Protein AF-A0A642V9T5-F1 (afdb_monomer)

Radius of gyration: 26.27 Å; Cα contacts (8 Å, |Δi|>4): 352; chains: 1; bounding box: 57×56×85 Å

Structure (mmCIF, N/CA/C/O backbone):
data_AF-A0A642V9T5-F1
#
_entry.id   AF-A0A642V9T5-F1
#
loop_
_atom_site.group_PDB
_atom_site.id
_atom_site.type_symbol
_atom_site.label_atom_id
_atom_site.label_alt_id
_atom_site.label_comp_id
_atom_site.label_asym_id
_atom_site.label_entity_id
_atom_site.label_seq_id
_atom_site.pdbx_PDB_ins_code
_atom_site.Cartn_x
_atom_site.Cartn_y
_atom_site.Cartn_z
_atom_site.occupancy
_atom_site.B_iso_or_equiv
_atom_site.auth_seq_id
_atom_site.auth_comp_id
_atom_site.auth_asym_id
_atom_site.auth_atom_id
_atom_site.pdbx_PDB_model_num
ATOM 1 N N . ALA A 1 1 ? 28.370 -4.121 -65.935 1.00 57.28 1 ALA A N 1
ATOM 2 C CA . ALA A 1 1 ? 28.072 -5.466 -65.407 1.00 57.28 1 ALA A CA 1
ATOM 3 C C . ALA A 1 1 ? 26.850 -5.352 -64.508 1.00 57.28 1 ALA A C 1
ATOM 5 O O . ALA A 1 1 ? 26.797 -4.406 -63.732 1.00 57.28 1 ALA A O 1
ATOM 6 N N . ALA A 1 2 ? 25.857 -6.226 -64.669 1.00 56.03 2 ALA A N 1
ATOM 7 C CA . ALA A 1 2 ? 24.698 -6.253 -63.778 1.00 56.03 2 ALA A CA 1
ATOM 8 C C . ALA A 1 2 ? 25.106 -6.836 -62.408 1.00 56.03 2 ALA A C 1
ATOM 10 O O . ALA A 1 2 ? 25.988 -7.701 -62.378 1.00 56.03 2 ALA A O 1
ATOM 11 N N . PRO A 1 3 ? 24.519 -6.365 -61.293 1.00 62.34 3 PRO A N 1
ATOM 12 C CA . PRO A 1 3 ? 24.792 -6.925 -59.974 1.00 62.34 3 PRO A CA 1
ATOM 13 C C . PRO A 1 3 ? 24.338 -8.393 -59.900 1.00 62.34 3 PRO A C 1
ATOM 15 O O . PRO A 1 3 ? 23.371 -8.768 -60.572 1.00 62.34 3 PRO A O 1
ATOM 18 N N . PRO A 1 4 ? 25.028 -9.234 -59.108 1.00 67.12 4 PRO A N 1
ATOM 19 C CA . PRO A 1 4 ? 24.638 -10.625 -58.939 1.00 67.12 4 PRO A CA 1
ATOM 20 C C . PRO A 1 4 ? 23.267 -10.722 -58.250 1.00 67.12 4 PRO A C 1
ATOM 22 O O . PRO A 1 4 ? 22.935 -9.874 -57.415 1.00 67.12 4 PRO A O 1
ATOM 25 N N . PRO A 1 5 ? 22.465 -11.745 -58.587 1.00 75.12 5 PRO A N 1
ATOM 26 C CA . PRO A 1 5 ? 21.186 -11.971 -57.933 1.00 75.12 5 PRO A CA 1
ATOM 27 C C . PRO A 1 5 ? 21.382 -12.298 -56.441 1.00 75.12 5 PRO A C 1
ATOM 29 O O . PRO A 1 5 ? 22.411 -12.868 -56.064 1.00 75.12 5 PRO A O 1
ATOM 32 N N . PRO A 1 6 ? 20.403 -11.953 -55.587 1.00 72.00 6 PRO A N 1
ATOM 33 C CA . PRO A 1 6 ? 20.450 -12.279 -54.169 1.00 72.00 6 PRO A CA 1
ATOM 34 C C . PRO A 1 6 ? 20.438 -13.802 -53.940 1.00 72.00 6 PRO A C 1
ATOM 36 O O . PRO A 1 6 ? 19.884 -14.545 -54.758 1.00 72.00 6 PRO A O 1
ATOM 39 N N . PRO A 1 7 ? 21.033 -14.280 -52.832 1.00 70.50 7 PRO A N 1
ATOM 40 C CA . PRO A 1 7 ? 21.015 -15.694 -52.484 1.00 70.50 7 PRO A CA 1
ATOM 41 C C . PRO A 1 7 ? 19.584 -16.178 -52.194 1.00 70.50 7 PRO A C 1
ATOM 43 O O . PRO A 1 7 ? 18.752 -15.399 -51.717 1.00 70.50 7 PRO A O 1
ATOM 46 N N . PRO A 1 8 ? 19.284 -17.461 -52.463 1.00 74.81 8 PRO A N 1
ATOM 47 C CA . PRO A 1 8 ? 17.981 -18.033 -52.157 1.00 74.81 8 PRO A CA 1
ATOM 48 C C . PRO A 1 8 ? 17.735 -18.085 -50.637 1.00 74.81 8 PRO A C 1
ATOM 50 O O . PRO A 1 8 ? 18.689 -18.199 -49.860 1.00 74.81 8 PRO A O 1
ATOM 53 N N . PRO A 1 9 ? 16.465 -18.022 -50.199 1.00 67.38 9 PRO A N 1
ATOM 54 C CA . PRO A 1 9 ? 16.111 -18.134 -48.789 1.00 67.38 9 PRO A CA 1
ATOM 55 C C . PRO A 1 9 ? 16.445 -19.529 -48.224 1.00 67.38 9 PRO A C 1
ATOM 57 O O . PRO A 1 9 ? 16.462 -20.511 -48.974 1.00 67.38 9 PRO A O 1
ATOM 60 N N . PRO A 1 10 ? 16.693 -19.639 -46.904 1.00 59.72 10 PRO A N 1
ATOM 61 C CA . PRO A 1 10 ? 16.927 -20.921 -46.250 1.00 59.72 10 PRO A CA 1
ATOM 62 C C . PRO A 1 10 ? 15.683 -21.827 -46.322 1.00 59.72 10 PRO A C 1
ATOM 64 O O . PRO A 1 10 ? 14.556 -21.324 -46.367 1.00 59.72 10 PRO A O 1
ATOM 67 N N . PRO A 1 11 ? 15.862 -23.162 -46.323 1.00 59.25 11 PRO A N 1
ATOM 68 C CA . PRO A 1 11 ? 14.743 -24.096 -46.330 1.00 59.25 11 PRO A CA 1
ATOM 69 C C . PRO A 1 11 ? 13.904 -23.970 -45.045 1.00 59.25 11 PRO A C 1
ATOM 71 O O . PRO A 1 11 ? 14.454 -23.673 -43.980 1.00 59.25 11 PRO A O 1
ATOM 74 N N . PRO A 1 12 ? 12.582 -24.211 -45.118 1.00 56.81 12 PRO A N 1
ATOM 75 C CA . PRO A 1 12 ? 11.722 -24.195 -43.943 1.00 56.81 12 PRO A CA 1
ATOM 76 C C . PRO A 1 12 ? 12.101 -25.319 -42.961 1.00 56.81 12 PRO A C 1
ATOM 78 O O . PRO A 1 12 ? 12.558 -26.384 -43.391 1.00 56.81 12 PRO A O 1
ATOM 81 N N . PRO A 1 13 ? 11.908 -25.111 -41.645 1.00 51.59 13 PRO A N 1
ATOM 82 C CA . PRO A 1 13 ? 12.163 -26.141 -40.645 1.00 51.59 13 PRO A CA 1
ATOM 83 C C . PRO A 1 13 ? 11.253 -27.371 -40.850 1.00 51.59 13 PRO A C 1
ATOM 85 O O . PRO A 1 13 ? 10.144 -27.231 -41.375 1.00 51.59 13 PRO A O 1
ATOM 88 N N . PRO A 1 14 ? 11.689 -28.580 -40.435 1.00 50.22 14 PRO A N 1
ATOM 89 C CA . PRO A 1 14 ? 10.893 -29.798 -40.567 1.00 50.22 14 PRO A CA 1
ATOM 90 C C . PRO A 1 14 ? 9.546 -29.673 -39.846 1.00 50.22 14 PRO A C 1
ATOM 92 O O . PRO A 1 14 ? 9.491 -29.236 -38.696 1.00 50.22 14 PRO A O 1
ATOM 95 N N . ALA A 1 15 ? 8.463 -30.092 -40.503 1.00 43.22 15 ALA A N 1
ATOM 96 C CA . ALA A 1 15 ? 7.139 -30.130 -39.894 1.00 43.22 15 ALA A CA 1
ATOM 97 C C . ALA A 1 15 ? 7.105 -31.175 -38.766 1.00 43.22 15 ALA A C 1
ATOM 99 O O . ALA A 1 15 ? 7.349 -32.360 -38.996 1.00 43.22 15 ALA A O 1
ATOM 100 N N . ILE A 1 16 ? 6.794 -30.736 -37.546 1.00 44.09 16 ILE A N 1
ATOM 101 C CA . ILE A 1 16 ? 6.605 -31.620 -36.395 1.00 44.09 16 ILE A CA 1
ATOM 102 C C . ILE A 1 16 ? 5.158 -32.118 -36.430 1.00 44.09 16 ILE A C 1
ATOM 104 O O . ILE A 1 16 ? 4.224 -31.322 -36.354 1.00 44.09 16 ILE A O 1
ATOM 108 N N . ALA A 1 17 ? 4.963 -33.431 -36.552 1.00 37.41 17 ALA A N 1
ATOM 109 C CA . ALA A 1 17 ? 3.645 -34.040 -36.416 1.00 37.41 17 ALA A CA 1
ATOM 110 C C . ALA A 1 17 ? 3.239 -34.044 -34.934 1.00 37.41 17 ALA A C 1
ATOM 112 O O . ALA A 1 17 ? 3.861 -34.719 -34.114 1.00 37.41 17 ALA A O 1
ATOM 113 N N . THR A 1 18 ? 2.202 -33.289 -34.581 1.00 35.44 18 THR A N 1
ATOM 114 C CA . THR A 1 18 ? 1.611 -33.287 -33.239 1.00 35.44 18 THR A CA 1
ATOM 115 C C . THR A 1 18 ? 0.418 -34.234 -33.198 1.00 35.44 18 THR A C 1
ATOM 117 O O . THR A 1 18 ? -0.516 -34.118 -33.986 1.00 35.44 18 THR A O 1
ATOM 120 N N . THR A 1 19 ? 0.444 -35.189 -32.267 1.00 34.19 19 THR A N 1
ATOM 121 C CA . THR A 1 19 ? -0.714 -36.045 -31.979 1.00 34.19 19 THR A CA 1
ATOM 122 C C . THR A 1 19 ? -1.350 -35.557 -30.683 1.00 34.19 19 THR A C 1
ATOM 124 O O . THR A 1 19 ? -0.681 -35.486 -29.653 1.00 34.19 19 THR A O 1
ATOM 127 N N . THR A 1 20 ? -2.630 -35.191 -30.724 1.00 37.62 20 THR A N 1
ATOM 128 C CA . THR A 1 20 ? -3.384 -34.741 -29.546 1.00 37.62 20 THR A CA 1
ATOM 129 C C . THR A 1 20 ? -4.092 -35.934 -28.918 1.00 37.62 20 THR A C 1
ATOM 131 O O . THR A 1 20 ? -4.922 -36.565 -29.566 1.00 37.62 20 THR A O 1
ATOM 134 N N . THR A 1 21 ? -3.785 -36.238 -27.656 1.00 38.75 21 THR A N 1
ATOM 135 C CA . THR A 1 21 ? -4.522 -37.248 -26.883 1.00 38.75 21 THR A CA 1
ATOM 136 C C . THR A 1 21 ? -5.328 -36.548 -25.797 1.00 38.75 21 THR A C 1
ATOM 138 O O . THR A 1 21 ? -4.769 -35.864 -24.942 1.00 38.75 21 THR A O 1
ATOM 141 N N . THR A 1 22 ? -6.651 -36.698 -25.839 1.00 39.22 22 THR A N 1
ATOM 142 C CA . THR A 1 22 ? -7.569 -36.144 -24.837 1.00 39.22 22 THR A CA 1
ATOM 143 C C . THR A 1 22 ? -7.848 -37.196 -23.770 1.00 39.22 22 THR A C 1
ATOM 145 O O . THR A 1 22 ? -8.494 -38.200 -24.056 1.00 39.22 22 THR A O 1
ATOM 148 N N . ASN A 1 23 ? -7.397 -36.958 -22.537 1.00 42.72 23 ASN A N 1
ATOM 149 C CA . ASN A 1 23 ? -7.757 -37.786 -21.385 1.00 42.72 23 ASN A CA 1
ATOM 150 C C . ASN A 1 23 ? -8.810 -37.053 -20.546 1.00 42.72 23 ASN A C 1
ATOM 152 O O . ASN A 1 23 ? -8.545 -35.977 -20.013 1.00 42.72 23 ASN A O 1
ATOM 156 N N . VAL A 1 24 ? -10.006 -37.633 -20.434 1.00 41.50 24 VAL A N 1
ATOM 157 C CA . VAL A 1 24 ? -11.079 -37.125 -19.567 1.00 41.50 24 VAL A CA 1
ATOM 158 C C . VAL A 1 24 ? -10.974 -37.832 -18.220 1.00 41.50 24 VAL A C 1
ATOM 160 O O . VAL A 1 24 ? -11.145 -39.047 -18.147 1.00 41.50 24 VAL A O 1
ATOM 163 N N . VAL A 1 25 ? -10.681 -37.082 -17.156 1.00 39.28 25 VAL A N 1
ATOM 164 C CA . VAL A 1 25 ? -10.644 -37.606 -15.783 1.00 39.28 25 VAL A CA 1
ATOM 165 C C . VAL A 1 25 ? -11.918 -37.178 -15.063 1.00 39.28 25 VAL A C 1
ATOM 167 O O . VAL A 1 25 ? -12.148 -35.992 -14.842 1.00 39.28 25 VAL A O 1
ATOM 170 N N . THR A 1 26 ? -12.753 -38.149 -14.698 1.00 41.12 26 THR A N 1
ATOM 171 C CA . THR A 1 26 ? -13.953 -37.924 -13.885 1.00 41.12 26 THR A CA 1
ATOM 172 C C . THR A 1 26 ? -13.605 -38.142 -12.418 1.00 41.12 26 THR A C 1
ATOM 174 O O . THR A 1 26 ? -13.253 -39.251 -12.022 1.00 41.12 26 THR A O 1
ATOM 177 N N . ILE A 1 27 ? -13.680 -37.083 -11.613 1.00 44.84 27 ILE A N 1
ATOM 178 C CA . ILE A 1 27 ? -13.438 -37.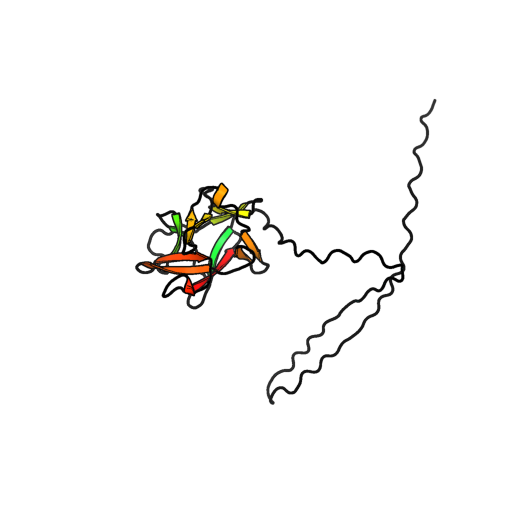150 -10.170 1.00 44.84 27 ILE A CA 1
ATOM 179 C C . ILE A 1 27 ? -14.789 -37.290 -9.470 1.00 44.84 27 ILE A C 1
ATOM 181 O O . ILE A 1 27 ? -15.624 -36.389 -9.536 1.00 44.84 27 ILE A O 1
ATOM 185 N N . THR A 1 28 ? -15.000 -38.415 -8.793 1.00 40.19 28 THR A N 1
ATOM 186 C CA . THR A 1 28 ? -16.181 -38.641 -7.953 1.00 40.19 28 THR A CA 1
ATOM 187 C C . THR A 1 28 ? -15.844 -38.256 -6.515 1.00 40.19 28 THR A C 1
ATOM 189 O O . THR A 1 28 ? -14.930 -38.821 -5.917 1.00 40.19 28 THR A O 1
ATOM 192 N N . GLN A 1 29 ? -16.557 -37.279 -5.957 1.00 41.84 29 GLN A N 1
ATOM 193 C CA . GLN A 1 29 ? -16.396 -36.842 -4.568 1.00 41.84 29 GLN A CA 1
ATOM 194 C C . GLN A 1 29 ? -17.089 -37.836 -3.610 1.00 41.84 29 GLN A C 1
ATOM 196 O O . GLN A 1 29 ? -18.194 -38.282 -3.926 1.00 41.84 29 GLN A O 1
ATOM 201 N N . PRO A 1 30 ? -16.496 -38.195 -2.452 1.00 44.03 30 PRO A N 1
ATOM 202 C CA . PRO A 1 30 ? -17.189 -38.992 -1.444 1.00 44.03 30 PRO A CA 1
ATOM 203 C C . PRO A 1 30 ? -18.301 -38.177 -0.760 1.00 44.03 30 PRO A C 1
ATOM 205 O O . PRO A 1 30 ? -18.188 -36.963 -0.601 1.00 44.03 30 PRO A O 1
ATOM 208 N N . GLU A 1 31 ? -19.377 -38.884 -0.416 1.00 47.06 31 GLU A N 1
ATOM 209 C CA . GLU A 1 31 ? -20.717 -38.424 -0.025 1.00 47.06 31 GLU A CA 1
ATOM 210 C C . GLU A 1 31 ? -20.800 -37.067 0.694 1.00 47.06 31 GLU A C 1
ATOM 212 O O . GLU A 1 31 ? -20.289 -36.871 1.796 1.00 47.06 31 GLU A O 1
ATOM 217 N N . VAL A 1 32 ? -21.552 -36.146 0.085 1.00 50.09 32 VAL A N 1
ATOM 218 C CA . VAL A 1 32 ? -22.052 -34.932 0.736 1.00 50.09 32 VAL A CA 1
ATOM 219 C C . VAL A 1 32 ? -23.397 -35.270 1.402 1.00 50.09 32 VAL A C 1
ATOM 221 O O . VAL A 1 32 ? -24.219 -35.933 0.763 1.00 50.09 32 VAL A O 1
ATOM 224 N N . PRO A 1 33 ? -23.671 -34.843 2.651 1.00 47.47 33 PRO A N 1
ATOM 225 C CA . PRO A 1 33 ? -24.965 -35.076 3.289 1.00 47.47 33 PRO A CA 1
ATOM 226 C C . PRO A 1 33 ? -26.119 -34.503 2.452 1.00 47.47 33 PRO A C 1
ATOM 228 O O . PRO A 1 33 ? -25.992 -33.457 1.808 1.00 47.47 33 PRO A O 1
ATOM 231 N N . ALA A 1 34 ? -27.242 -35.226 2.456 1.00 42.31 34 ALA A N 1
ATOM 232 C CA . ALA A 1 34 ? -28.402 -34.977 1.608 1.00 42.31 34 ALA A CA 1
ATOM 233 C C . ALA A 1 34 ? -28.864 -33.509 1.669 1.00 42.31 34 ALA A C 1
ATOM 235 O O . ALA A 1 34 ? -29.274 -33.023 2.721 1.00 42.31 34 ALA A O 1
ATOM 236 N N . GLY A 1 35 ? -28.802 -32.820 0.525 1.00 48.19 35 GLY A N 1
ATOM 237 C CA . GLY A 1 35 ? -29.283 -31.442 0.363 1.00 48.19 35 GLY A CA 1
ATOM 238 C C . GLY A 1 35 ? -28.307 -30.474 -0.314 1.00 48.19 35 GLY A C 1
ATOM 239 O O . GLY A 1 35 ? -28.694 -29.346 -0.602 1.00 48.19 35 GLY A O 1
ATOM 240 N N . SER A 1 36 ? -27.071 -30.889 -0.602 1.00 44.12 36 SER A N 1
ATOM 241 C CA . SER A 1 36 ? -26.082 -30.034 -1.274 1.00 44.12 36 SER A CA 1
ATOM 242 C C . SER A 1 36 ? -26.014 -30.299 -2.780 1.00 44.12 36 SER A C 1
ATOM 244 O O . SER A 1 36 ? -26.013 -31.446 -3.225 1.00 44.12 36 SER A O 1
ATOM 246 N N . VAL A 1 37 ? -25.949 -29.224 -3.566 1.00 40.72 37 VAL A N 1
ATOM 247 C CA . VAL A 1 37 ? -25.835 -29.263 -5.030 1.00 40.72 37 VAL A CA 1
ATOM 248 C C . VAL A 1 37 ? -24.452 -29.789 -5.424 1.00 40.72 37 VAL A C 1
ATOM 250 O O . VAL A 1 37 ? -23.436 -29.245 -4.996 1.00 40.72 37 VAL A O 1
ATOM 253 N N . LEU A 1 38 ? -24.412 -30.842 -6.247 1.00 41.91 38 LEU A N 1
ATOM 254 C CA . LEU A 1 38 ? -23.179 -31.320 -6.872 1.00 41.91 38 LEU A CA 1
ATOM 255 C C . LEU A 1 38 ? -22.727 -30.311 -7.936 1.00 41.91 38 LEU A C 1
ATOM 257 O O . LEU A 1 38 ? -23.419 -30.114 -8.935 1.00 41.91 38 LEU A O 1
ATOM 261 N N . THR A 1 39 ? -21.546 -29.724 -7.762 1.00 41.00 39 THR A N 1
ATOM 262 C CA . THR A 1 39 ? -20.891 -28.927 -8.807 1.00 41.00 39 THR A CA 1
ATOM 263 C C . THR A 1 39 ? -19.830 -29.791 -9.480 1.00 41.00 39 THR A C 1
ATOM 265 O O . THR A 1 39 ? -18.767 -30.039 -8.916 1.00 41.00 39 THR A O 1
ATOM 268 N N . THR A 1 40 ? -20.113 -30.287 -10.685 1.00 43.09 40 THR A N 1
ATOM 269 C CA . THR A 1 40 ? -19.133 -31.030 -11.491 1.00 43.09 40 THR A CA 1
ATOM 270 C C . THR A 1 40 ? -18.105 -30.059 -12.069 1.00 43.09 40 THR A C 1
ATOM 272 O O . THR A 1 40 ? -18.423 -29.265 -12.952 1.00 43.09 40 THR A O 1
ATOM 275 N N . ILE A 1 41 ? -16.859 -30.130 -11.599 1.00 43.75 41 ILE A N 1
ATOM 276 C CA . ILE A 1 41 ? -15.740 -29.382 -12.184 1.00 43.75 41 ILE A CA 1
ATOM 277 C C . ILE A 1 41 ? -15.118 -30.264 -13.271 1.00 43.75 41 ILE A C 1
ATOM 279 O O . ILE A 1 41 ? -14.523 -31.297 -12.974 1.00 43.75 41 ILE A O 1
ATOM 283 N N . THR A 1 42 ? -15.285 -29.885 -14.540 1.00 40.38 42 THR A N 1
ATOM 284 C CA . THR A 1 42 ? -14.618 -30.564 -15.663 1.00 40.38 42 THR A CA 1
ATOM 285 C C . THR A 1 42 ? -13.283 -29.877 -15.924 1.00 40.38 42 THR A C 1
ATOM 287 O O . THR A 1 42 ? -13.256 -28.735 -16.377 1.00 40.38 42 THR A O 1
ATOM 290 N N . THR A 1 43 ? -12.173 -30.560 -15.643 1.00 39.94 43 THR A N 1
ATOM 291 C CA . THR A 1 43 ? -10.823 -30.077 -15.963 1.00 39.94 43 THR A CA 1
ATOM 292 C C . THR A 1 43 ? -10.303 -30.812 -17.194 1.00 39.94 43 THR A C 1
ATOM 294 O O . THR A 1 43 ? -10.048 -32.013 -17.149 1.00 39.94 43 THR A O 1
ATOM 297 N N . THR A 1 44 ? -10.131 -30.092 -18.302 1.00 37.94 44 THR A N 1
ATOM 298 C CA . THR A 1 44 ? -9.543 -30.636 -19.533 1.00 37.94 44 THR A CA 1
ATOM 299 C C . THR A 1 44 ? -8.031 -30.442 -19.494 1.00 37.94 44 THR A C 1
ATOM 301 O O . THR A 1 44 ? -7.554 -29.315 -19.591 1.00 37.94 44 THR A O 1
ATOM 304 N N . MET A 1 45 ? -7.266 -31.527 -19.365 1.00 39.47 45 MET A N 1
ATOM 305 C CA . MET A 1 45 ? -5.804 -31.489 -19.477 1.00 39.47 45 MET A CA 1
ATOM 306 C C . MET A 1 45 ? -5.387 -31.978 -20.866 1.00 39.47 45 MET A C 1
ATOM 308 O O . MET A 1 45 ? -5.642 -33.125 -21.234 1.00 39.47 45 MET A O 1
ATOM 312 N N . VAL A 1 46 ? -4.756 -31.103 -21.649 1.00 36.69 46 VAL A N 1
ATOM 313 C CA . VAL A 1 46 ? -4.200 -31.450 -22.963 1.00 36.69 46 VAL A CA 1
ATOM 314 C C . VAL A 1 46 ? -2.740 -31.845 -22.770 1.00 36.69 46 VAL A C 1
ATOM 316 O O . VAL A 1 46 ? -1.910 -31.004 -22.437 1.00 36.69 46 VAL A O 1
ATOM 319 N N . ALA A 1 47 ? -2.422 -33.123 -22.976 1.00 36.97 47 ALA A N 1
ATOM 320 C CA . ALA A 1 47 ? -1.046 -33.609 -22.976 1.00 36.97 47 ALA A CA 1
ATOM 321 C C . ALA A 1 47 ? -0.569 -33.801 -24.422 1.00 36.97 47 ALA A C 1
ATOM 323 O O . ALA A 1 47 ? -1.187 -34.529 -25.201 1.00 36.97 47 ALA A O 1
ATOM 324 N N . VAL A 1 48 ? 0.538 -33.146 -24.776 1.00 34.75 48 VAL A N 1
ATOM 325 C CA . VAL A 1 48 ? 1.220 -33.307 -26.067 1.00 34.75 48 VAL A CA 1
ATOM 326 C C . VAL A 1 48 ? 2.519 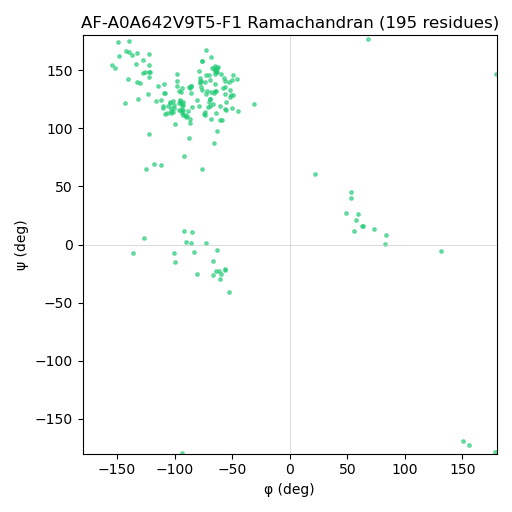-34.060 -25.807 1.00 34.75 48 VAL A C 1
ATOM 328 O O . VAL A 1 48 ? 3.416 -33.538 -25.149 1.00 34.75 48 VAL A O 1
ATOM 331 N N . THR A 1 49 ? 2.626 -35.295 -26.292 1.00 35.69 49 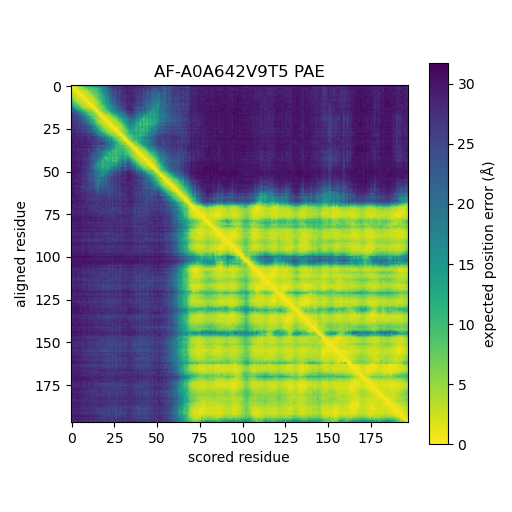THR A N 1
ATOM 332 C CA . THR A 1 49 ? 3.851 -36.098 -26.189 1.00 35.69 49 THR A CA 1
ATOM 333 C C . THR A 1 49 ? 4.621 -36.055 -27.507 1.00 35.69 49 THR A C 1
ATOM 335 O O . THR A 1 49 ? 4.120 -36.464 -28.551 1.00 35.69 49 THR A O 1
ATOM 338 N N . ALA A 1 50 ? 5.859 -35.558 -27.460 1.00 35.59 50 ALA A N 1
ATOM 339 C CA . ALA A 1 50 ? 6.800 -35.613 -28.575 1.00 35.59 50 ALA A CA 1
ATOM 340 C C . ALA A 1 50 ? 7.723 -36.833 -28.411 1.00 35.59 50 ALA A C 1
ATOM 342 O O . ALA A 1 50 ? 8.399 -36.973 -27.394 1.00 35.59 50 ALA A O 1
ATOM 343 N N . THR A 1 51 ? 7.770 -37.721 -29.406 1.00 41.25 51 THR A N 1
ATOM 344 C CA . THR A 1 51 ? 8.725 -38.839 -29.459 1.00 41.25 51 THR A CA 1
ATOM 345 C C . THR A 1 51 ? 10.024 -38.383 -30.122 1.00 41.25 51 THR A C 1
ATOM 347 O O . THR A 1 51 ? 10.163 -38.432 -31.343 1.00 41.25 51 THR A O 1
ATOM 350 N N . GLY A 1 52 ? 10.973 -37.928 -29.309 1.00 41.34 52 GLY A N 1
ATOM 351 C CA . GLY A 1 52 ? 12.346 -37.604 -29.698 1.00 41.34 52 GLY A CA 1
ATOM 352 C C . GLY A 1 52 ? 13.268 -37.734 -28.485 1.00 41.34 52 GLY A C 1
ATOM 353 O O . GLY A 1 52 ? 12.792 -37.662 -27.354 1.00 41.34 52 GLY A O 1
ATOM 354 N N . ALA A 1 53 ? 14.560 -37.995 -28.715 1.00 44.28 53 ALA A N 1
ATOM 355 C CA . ALA A 1 53 ? 15.572 -38.193 -27.670 1.00 44.28 53 ALA A CA 1
ATOM 356 C C . ALA A 1 53 ? 15.475 -37.124 -26.560 1.00 44.28 53 ALA A C 1
ATOM 358 O O . ALA A 1 53 ? 15.181 -35.971 -26.884 1.00 44.28 53 ALA A O 1
ATOM 359 N N . PRO A 1 54 ? 15.702 -37.479 -25.276 1.00 40.47 54 PRO A N 1
ATOM 360 C CA . PRO A 1 54 ? 15.414 -36.589 -24.159 1.00 40.47 54 PRO A CA 1
ATOM 361 C C . PRO A 1 54 ? 16.243 -35.312 -24.282 1.00 40.47 54 PRO A C 1
ATOM 363 O O . PRO A 1 54 ? 17.457 -35.312 -24.075 1.00 40.47 54 PRO A O 1
ATOM 366 N N . ALA A 1 55 ? 15.567 -34.220 -24.640 1.00 45.53 55 ALA A N 1
ATOM 367 C CA . ALA A 1 55 ? 16.098 -32.887 -24.452 1.00 45.53 55 ALA A CA 1
ATOM 368 C C . ALA A 1 55 ? 16.357 -32.689 -22.948 1.00 45.53 55 ALA A C 1
ATOM 370 O O . ALA A 1 55 ? 15.618 -33.252 -22.129 1.00 45.53 55 ALA A O 1
ATOM 371 N N . PRO A 1 56 ? 17.395 -31.923 -22.564 1.00 44.38 56 PRO A N 1
ATOM 372 C CA . PRO A 1 56 ? 17.578 -31.542 -21.169 1.00 44.38 56 PRO A CA 1
ATOM 373 C C . PRO A 1 56 ? 16.257 -30.974 -20.629 1.00 44.38 56 PRO A C 1
ATOM 375 O O . PRO A 1 56 ? 15.537 -30.315 -21.388 1.00 44.38 56 PRO A O 1
ATOM 378 N N . PRO A 1 57 ? 15.901 -31.272 -19.366 1.00 44.00 57 PRO A N 1
ATOM 379 C CA . PRO A 1 57 ? 14.619 -30.862 -18.815 1.00 44.00 57 PRO A CA 1
ATOM 380 C C . PRO A 1 57 ? 14.438 -29.355 -19.034 1.00 44.00 57 PRO A C 1
ATOM 382 O O . PRO A 1 57 ? 15.385 -28.598 -18.789 1.00 44.00 57 PRO A O 1
ATOM 385 N N . PRO A 1 58 ? 13.266 -28.911 -19.526 1.00 49.44 58 PRO A N 1
ATOM 386 C CA . PRO A 1 58 ? 13.000 -27.491 -19.641 1.00 49.44 58 PRO A CA 1
ATOM 387 C C . PRO A 1 58 ? 13.174 -26.858 -18.255 1.00 49.44 58 PRO A C 1
ATOM 389 O O . PRO A 1 58 ? 12.814 -27.486 -17.251 1.00 49.44 58 PRO A O 1
ATOM 392 N N . PRO A 1 59 ? 13.753 -25.649 -18.170 1.00 42.34 59 PRO A N 1
ATOM 393 C CA . PRO A 1 59 ? 13.794 -24.926 -16.910 1.00 42.34 59 PRO A CA 1
ATOM 3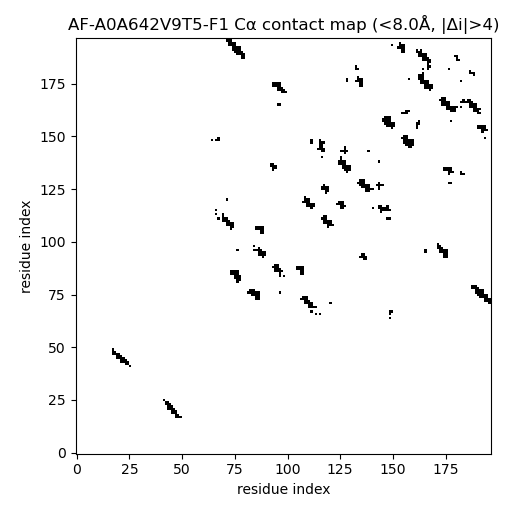94 C C . PRO A 1 59 ? 12.369 -24.838 -16.352 1.00 42.34 59 PRO A C 1
ATOM 396 O O . PRO A 1 59 ? 11.408 -24.680 -17.109 1.00 42.34 59 PRO A O 1
ATOM 399 N N . ALA A 1 60 ? 12.234 -25.010 -15.034 1.00 40.16 60 ALA A N 1
ATOM 400 C CA . ALA A 1 60 ? 10.953 -24.879 -14.350 1.00 40.16 60 ALA A CA 1
ATOM 401 C C . ALA A 1 60 ? 10.271 -23.561 -14.764 1.00 40.16 60 ALA A C 1
ATOM 403 O O . ALA A 1 60 ? 10.986 -22.584 -15.002 1.00 40.16 60 ALA A O 1
ATOM 404 N N . PRO A 1 61 ? 8.929 -23.507 -14.860 1.00 36.91 61 PRO A N 1
ATOM 405 C CA . PRO A 1 61 ? 8.241 -22.261 -15.156 1.00 36.91 61 PRO A CA 1
ATOM 406 C C . PRO A 1 61 ? 8.596 -21.246 -14.070 1.00 36.91 61 PRO A C 1
ATOM 408 O O . PRO A 1 61 ? 8.172 -21.360 -12.919 1.00 36.91 61 PRO A O 1
ATOM 411 N N . THR A 1 62 ? 9.423 -20.275 -14.437 1.00 37.31 62 THR A N 1
ATOM 412 C CA . THR A 1 62 ? 9.666 -19.097 -13.624 1.00 37.31 62 THR A CA 1
ATOM 413 C C . THR A 1 62 ? 8.364 -18.309 -13.645 1.00 37.31 62 THR A C 1
ATOM 415 O O . THR A 1 62 ? 7.989 -17.764 -14.679 1.00 37.31 62 THR A O 1
ATOM 418 N N . TYR A 1 63 ? 7.637 -18.295 -12.526 1.00 42.78 63 TYR A N 1
ATOM 419 C CA . TYR A 1 63 ? 6.632 -17.266 -12.276 1.00 42.78 63 TYR A CA 1
ATOM 420 C C . TYR A 1 63 ? 7.394 -15.951 -12.135 1.00 42.78 63 TYR A C 1
ATOM 422 O O . TYR A 1 63 ? 7.851 -15.598 -11.049 1.00 42.78 63 TYR A O 1
ATOM 430 N N . GLU A 1 64 ? 7.624 -15.285 -13.259 1.00 41.09 64 GLU A N 1
ATOM 431 C CA . GLU A 1 64 ? 8.076 -13.905 -13.259 1.00 41.09 64 GLU A CA 1
ATOM 432 C C . GLU A 1 64 ? 6.889 -13.076 -12.752 1.00 41.09 64 GLU A C 1
ATOM 434 O O . GLU A 1 64 ? 5.806 -13.170 -13.336 1.00 41.09 64 GLU A O 1
ATOM 439 N N . PRO A 1 65 ? 7.017 -12.351 -11.626 1.00 44.62 65 PRO A N 1
ATOM 440 C CA . PRO A 1 65 ? 6.011 -11.369 -11.256 1.00 44.62 65 PRO A CA 1
ATOM 441 C C . PRO A 1 65 ? 5.911 -10.416 -12.443 1.00 44.62 65 PRO A C 1
ATOM 443 O O . PRO A 1 65 ? 6.912 -9.785 -12.780 1.00 44.62 65 PRO A O 1
ATOM 446 N N . GLU A 1 66 ? 4.759 -10.348 -13.115 1.00 47.94 66 GLU A N 1
ATOM 447 C CA . GLU A 1 66 ? 4.563 -9.300 -14.110 1.00 47.94 66 GLU A CA 1
ATOM 448 C C . GLU A 1 66 ? 4.809 -7.976 -13.389 1.00 47.94 66 GLU A C 1
ATOM 450 O O . GLU A 1 66 ? 4.129 -7.652 -12.409 1.00 47.94 66 GLU A O 1
ATOM 455 N N . LEU A 1 67 ? 5.849 -7.253 -13.819 1.00 47.47 67 LEU A N 1
ATOM 456 C CA . LEU A 1 67 ? 6.081 -5.898 -13.352 1.00 47.47 67 LEU A CA 1
ATOM 457 C C . LEU A 1 67 ? 4.763 -5.151 -13.569 1.00 47.47 67 LEU A C 1
ATOM 459 O O . LEU A 1 67 ? 4.236 -5.194 -14.688 1.00 47.47 67 LEU A O 1
ATOM 463 N N . PRO A 1 68 ? 4.200 -4.489 -12.546 1.00 51.97 68 PRO A N 1
ATOM 464 C CA . PRO A 1 68 ? 3.028 -3.670 -12.776 1.00 51.97 68 PRO A CA 1
ATOM 465 C C . PRO A 1 68 ? 3.398 -2.672 -13.871 1.00 51.97 68 PRO A C 1
ATOM 467 O O . PRO A 1 68 ? 4.381 -1.945 -13.739 1.00 51.97 68 PRO A O 1
ATOM 470 N N . ASN A 1 69 ? 2.641 -2.676 -14.973 1.00 52.72 69 ASN A N 1
ATOM 471 C CA . ASN A 1 69 ? 2.730 -1.633 -15.988 1.00 52.72 69 ASN A CA 1
ATOM 472 C C . ASN A 1 69 ? 2.757 -0.291 -15.250 1.00 52.72 69 ASN A C 1
ATOM 474 O O . ASN A 1 69 ? 1.798 0.030 -14.535 1.00 52.72 69 ASN A O 1
ATOM 478 N N . SER A 1 70 ? 3.876 0.428 -15.364 1.00 60.72 70 SER A N 1
ATOM 479 C CA . SER A 1 70 ? 4.094 1.704 -14.690 1.00 60.72 70 SER A CA 1
ATOM 480 C C . SER A 1 70 ? 2.885 2.607 -14.936 1.00 60.72 70 SER A C 1
ATOM 482 O O . SER A 1 70 ? 2.391 2.739 -16.059 1.00 60.72 70 SER A O 1
ATOM 484 N N . GLY A 1 71 ? 2.318 3.161 -13.867 1.00 71.44 71 GLY A N 1
ATOM 485 C CA . GLY A 1 71 ? 1.022 3.818 -13.958 1.00 71.44 71 GLY A CA 1
ATOM 486 C C . GLY A 1 71 ? 0.543 4.371 -12.628 1.00 71.44 71 GLY A C 1
ATOM 487 O O . GLY A 1 71 ? 0.793 3.801 -11.570 1.00 71.44 71 GLY A O 1
ATOM 488 N N . ILE A 1 72 ? -0.170 5.489 -12.705 1.00 83.00 72 ILE A N 1
ATOM 489 C CA . ILE A 1 72 ? -0.729 6.193 -11.551 1.00 83.00 72 ILE A CA 1
ATOM 490 C C . ILE A 1 72 ? -1.983 5.455 -11.064 1.00 83.00 72 ILE A C 1
ATOM 492 O O . ILE A 1 72 ? -2.830 5.057 -11.866 1.00 83.00 72 ILE A O 1
ATOM 496 N N . PHE A 1 73 ? -2.117 5.270 -9.754 1.00 86.50 73 PHE A N 1
ATOM 497 C CA . PHE A 1 73 ? -3.270 4.621 -9.138 1.00 86.50 73 PHE A CA 1
ATOM 498 C C . PHE A 1 73 ? -3.595 5.169 -7.752 1.00 86.50 73 PHE A C 1
ATOM 500 O O . PHE A 1 73 ? -2.746 5.747 -7.086 1.00 86.50 73 PHE A O 1
ATOM 507 N N 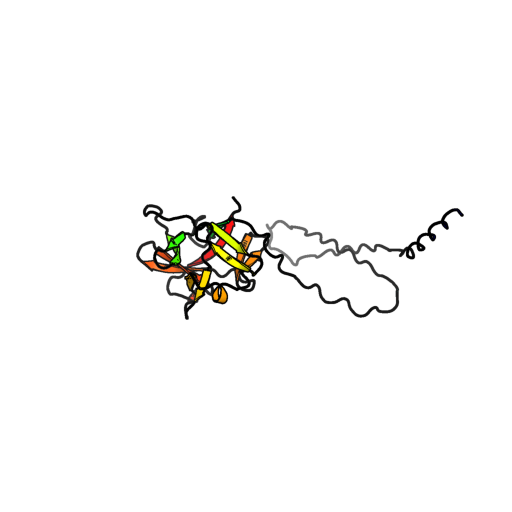. ASN A 1 74 ? -4.808 4.906 -7.272 1.00 88.94 74 ASN A N 1
ATOM 508 C CA . ASN A 1 74 ? -5.169 5.131 -5.874 1.00 88.94 74 ASN A CA 1
ATOM 509 C C . ASN A 1 74 ? -5.079 3.832 -5.079 1.00 88.94 74 ASN A C 1
ATOM 511 O O . ASN A 1 74 ? -5.406 2.762 -5.600 1.00 88.94 74 ASN A O 1
ATOM 515 N N . LEU A 1 75 ? -4.698 3.933 -3.806 1.00 89.75 75 LEU A N 1
ATOM 516 C CA . LEU A 1 75 ? -4.791 2.813 -2.871 1.00 89.75 75 LEU A CA 1
ATOM 517 C C . LEU A 1 75 ? -6.071 2.893 -2.045 1.00 89.75 75 LEU A C 1
ATOM 519 O O . LEU A 1 75 ? -6.391 3.923 -1.446 1.00 89.75 75 LEU A O 1
ATOM 523 N N . ILE A 1 76 ? -6.775 1.767 -1.977 1.00 89.75 76 ILE A N 1
ATOM 524 C CA . ILE A 1 76 ? -7.972 1.599 -1.158 1.00 89.75 76 ILE A CA 1
ATOM 525 C C . ILE A 1 76 ? -7.760 0.429 -0.206 1.00 89.75 76 ILE A C 1
ATOM 527 O O . ILE A 1 76 ? -7.383 -0.657 -0.634 1.00 89.75 76 ILE A O 1
ATOM 531 N N . ALA A 1 77 ? -8.014 0.636 1.080 1.00 90.88 77 ALA A N 1
ATOM 532 C CA . ALA A 1 77 ? -7.974 -0.409 2.084 1.00 90.88 77 ALA A CA 1
ATOM 533 C C . ALA A 1 77 ? -9.312 -1.149 2.188 1.00 90.88 77 ALA A C 1
ATOM 535 O O . ALA A 1 77 ? -10.387 -0.545 2.277 1.00 90.88 77 ALA A O 1
ATOM 536 N N . ARG A 1 78 ? -9.232 -2.478 2.250 1.00 90.38 78 ARG A N 1
ATOM 537 C CA . ARG A 1 78 ? -10.354 -3.370 2.574 1.00 90.38 78 ARG A CA 1
ATOM 538 C C . ARG A 1 78 ? -9.977 -4.310 3.702 1.00 90.38 78 ARG A C 1
ATOM 540 O O . ARG A 1 78 ? -8.829 -4.722 3.790 1.00 90.38 78 ARG A O 1
ATOM 547 N N . GLY A 1 79 ? -10.932 -4.681 4.544 1.00 85.00 79 GLY A N 1
ATOM 548 C CA . GLY A 1 79 ? -10.667 -5.588 5.658 1.00 85.00 79 GLY A CA 1
ATOM 549 C C . GLY A 1 79 ? -11.901 -5.846 6.510 1.00 85.00 79 GLY A C 1
ATOM 550 O O . GLY A 1 79 ? -12.986 -5.330 6.241 1.00 85.00 79 GLY A O 1
ATOM 551 N N . ASN A 1 80 ? -11.743 -6.645 7.562 1.00 77.69 80 ASN A N 1
ATOM 552 C CA . ASN A 1 80 ? -12.841 -6.941 8.480 1.00 77.69 80 ASN A CA 1
ATOM 553 C C . ASN A 1 80 ? -13.286 -5.660 9.200 1.00 77.69 80 ASN A C 1
ATOM 555 O O . ASN A 1 80 ? -12.534 -5.099 9.990 1.00 77.69 80 ASN A O 1
ATOM 559 N N . GLY A 1 81 ? -14.508 -5.202 8.918 1.00 76.81 81 GLY A N 1
ATOM 560 C CA . GLY A 1 81 ? -15.042 -3.944 9.457 1.00 76.81 81 GLY A CA 1
ATOM 561 C C . GLY A 1 81 ? -14.618 -2.688 8.687 1.00 76.81 81 GLY A C 1
ATOM 562 O O . GLY A 1 81 ? -15.043 -1.592 9.040 1.00 76.81 81 GLY A O 1
ATOM 563 N N . LEU A 1 82 ? -13.837 -2.841 7.615 1.00 79.62 82 LEU A N 1
ATOM 564 C CA . LEU A 1 82 ? -13.417 -1.771 6.716 1.00 79.62 82 LEU A CA 1
ATOM 565 C C . LEU A 1 82 ? -14.167 -1.880 5.388 1.00 79.62 82 LEU A C 1
ATOM 567 O O . LEU A 1 82 ? -13.966 -2.825 4.624 1.00 79.62 82 LEU A O 1
ATOM 571 N N . SER A 1 83 ? -15.019 -0.896 5.105 1.00 80.00 83 SER A N 1
ATOM 572 C CA . SER A 1 83 ? -15.682 -0.751 3.803 1.00 80.00 83 SER A CA 1
ATOM 573 C C . SER A 1 83 ? -14.866 0.198 2.929 1.00 80.00 83 SER A C 1
ATOM 575 O O . SER A 1 83 ? -14.755 1.350 3.304 1.00 80.00 83 SER A O 1
ATOM 577 N N . ASP A 1 84 ? -14.302 -0.279 1.811 1.00 85.25 84 ASP A N 1
ATOM 578 C CA . ASP A 1 84 ? -13.630 0.488 0.730 1.00 85.25 84 ASP A CA 1
ATOM 579 C C . ASP A 1 84 ? -13.101 1.892 1.132 1.00 85.25 84 ASP A C 1
ATOM 581 O O . ASP A 1 84 ? -13.541 2.904 0.588 1.00 85.25 84 ASP A O 1
ATOM 585 N N . VAL A 1 85 ? -12.172 1.960 2.099 1.00 86.69 85 VAL A N 1
ATOM 586 C CA . VAL A 1 85 ? -11.664 3.231 2.661 1.00 86.69 85 VAL A CA 1
ATOM 587 C C . VAL A 1 85 ? -10.403 3.664 1.925 1.00 86.69 85 VAL A C 1
ATOM 589 O O . VAL A 1 85 ? -9.498 2.859 1.716 1.00 86.69 85 VAL A O 1
ATOM 592 N N . GLN A 1 86 ? -10.288 4.938 1.556 1.00 88.19 86 GLN A N 1
ATOM 593 C CA . GLN A 1 86 ? -9.085 5.446 0.892 1.00 88.19 86 GLN A CA 1
ATOM 594 C C . GLN A 1 86 ? -7.907 5.592 1.865 1.00 88.19 86 GLN A C 1
ATOM 596 O O . GLN A 1 86 ? -8.063 6.042 3.001 1.00 88.19 86 GLN A O 1
ATOM 601 N N . VAL A 1 87 ? -6.711 5.238 1.394 1.00 90.19 87 VAL A N 1
ATOM 602 C CA . VAL A 1 87 ? -5.452 5.516 2.102 1.00 90.19 87 VAL A CA 1
ATOM 603 C C . VAL A 1 87 ? -5.064 6.979 1.879 1.00 90.19 87 VAL A C 1
ATOM 605 O O . VAL A 1 87 ? -5.351 7.536 0.820 1.00 90.19 87 VAL A O 1
ATOM 608 N N . PHE A 1 88 ? -4.389 7.604 2.843 1.00 88.19 88 PHE A N 1
ATOM 609 C CA . PHE A 1 88 ? -3.822 8.953 2.708 1.00 88.19 88 PHE A CA 1
ATOM 610 C C . PHE A 1 88 ? -2.411 9.048 3.294 1.00 88.19 88 PHE A C 1
ATOM 612 O O . PHE A 1 88 ? -1.989 8.209 4.089 1.00 88.19 88 PHE A O 1
ATOM 619 N N . GLU A 1 89 ? -1.696 10.106 2.910 1.00 87.25 89 GLU A N 1
ATOM 620 C CA . GLU A 1 89 ? -0.419 10.499 3.515 1.00 87.25 89 GLU A CA 1
ATOM 621 C C . GLU A 1 89 ? -0.671 11.277 4.817 1.00 87.25 89 GLU A C 1
ATOM 623 O O . GLU A 1 89 ? -1.393 12.279 4.844 1.00 87.25 89 GLU A O 1
ATOM 628 N N . LEU A 1 90 ? -0.083 10.800 5.909 1.00 85.00 90 LEU A N 1
ATOM 629 C CA . LEU A 1 90 ? -0.062 11.450 7.213 1.00 85.00 90 LEU A CA 1
ATOM 630 C C . LEU A 1 90 ? 0.947 12.608 7.219 1.00 85.00 90 LEU A C 1
ATOM 632 O O . LEU A 1 90 ? 1.907 12.642 6.455 1.00 85.00 90 LEU A O 1
ATOM 636 N N . ALA A 1 91 ? 0.762 13.558 8.137 1.00 82.50 91 ALA A N 1
ATOM 637 C CA . ALA A 1 91 ? 1.646 14.721 8.260 1.00 82.50 91 ALA A CA 1
ATOM 638 C C . ALA A 1 91 ? 3.095 14.365 8.649 1.00 82.50 91 ALA A C 1
ATOM 640 O O . ALA A 1 91 ? 4.007 15.148 8.393 1.00 82.50 91 ALA A O 1
ATOM 641 N N . ASP A 1 92 ? 3.304 13.202 9.265 1.00 81.38 92 ASP A N 1
ATOM 642 C CA . ASP A 1 92 ? 4.618 12.648 9.602 1.00 81.38 92 ASP A CA 1
ATOM 643 C C . ASP A 1 92 ? 5.249 11.844 8.448 1.00 81.38 92 ASP A C 1
ATOM 645 O O . ASP A 1 92 ? 6.350 11.317 8.599 1.00 81.38 92 ASP A O 1
ATOM 649 N N . GLY A 1 93 ? 4.579 11.763 7.292 1.00 82.81 93 GLY A N 1
ATOM 650 C CA . GLY A 1 93 ? 5.023 10.989 6.136 1.00 82.81 93 GLY A CA 1
ATOM 651 C C . GLY A 1 93 ? 4.663 9.502 6.192 1.00 82.81 93 GLY A C 1
ATOM 652 O O . GLY A 1 93 ? 5.149 8.734 5.365 1.00 82.81 93 GLY A O 1
ATOM 653 N N . GLY A 1 94 ? 3.853 9.051 7.151 1.00 87.62 94 GLY A N 1
ATOM 654 C CA . GLY A 1 94 ? 3.296 7.696 7.133 1.00 87.62 94 GLY A CA 1
ATOM 655 C C . GLY A 1 94 ? 2.148 7.540 6.131 1.00 87.62 94 GLY A C 1
ATOM 656 O O . GLY A 1 94 ? 1.474 8.512 5.799 1.00 87.62 94 GLY A O 1
ATOM 657 N N . LEU A 1 95 ? 1.861 6.313 5.691 1.00 90.88 95 LEU A N 1
ATOM 658 C CA . LEU A 1 95 ? 0.553 5.997 5.105 1.00 90.88 95 LEU A CA 1
ATOM 659 C C . LEU A 1 95 ? -0.441 5.628 6.194 1.00 90.88 95 LEU A C 1
ATOM 661 O O . LEU A 1 95 ? -0.116 4.884 7.123 1.00 90.88 95 LEU A O 1
ATOM 665 N N . GLY A 1 96 ? -1.659 6.150 6.076 1.00 90.25 96 GLY A N 1
ATOM 666 C CA . GLY A 1 96 ? -2.678 6.004 7.100 1.00 90.25 96 GLY A CA 1
ATOM 667 C C . GLY A 1 96 ? -4.083 5.752 6.577 1.00 90.25 96 GLY A C 1
ATOM 668 O O . GLY A 1 96 ? -4.387 5.928 5.396 1.00 90.25 96 GLY A O 1
ATOM 669 N N . LEU A 1 97 ? -4.930 5.332 7.516 1.00 89.75 97 LEU A N 1
ATOM 670 C CA . LEU A 1 97 ? -6.378 5.225 7.372 1.00 89.75 97 LEU A CA 1
ATOM 671 C C . LEU A 1 97 ? -7.056 6.064 8.449 1.00 89.75 97 LEU A C 1
ATOM 673 O O . LEU A 1 97 ? -6.546 6.238 9.558 1.00 89.75 97 LEU A O 1
ATOM 677 N N . ASN A 1 98 ? -8.221 6.587 8.105 1.00 81.25 98 ASN A N 1
ATOM 678 C CA . ASN A 1 98 ? -9.022 7.450 8.940 1.00 81.25 98 ASN A CA 1
ATOM 679 C C . ASN A 1 98 ? -10.456 7.057 8.662 1.00 81.25 98 ASN A C 1
ATOM 681 O O . ASN A 1 98 ? -10.898 7.075 7.516 1.00 81.25 98 ASN A O 1
ATOM 685 N N . TYR A 1 99 ? -11.139 6.656 9.721 1.00 72.06 99 TYR A N 1
ATOM 686 C CA . TYR A 1 99 ? -12.534 6.240 9.647 1.00 72.06 99 TYR A CA 1
ATOM 687 C C . TYR A 1 99 ? -13.491 7.437 9.694 1.00 72.06 99 TYR A C 1
ATOM 689 O O . TYR A 1 99 ? -14.693 7.267 9.521 1.00 72.06 99 TYR A O 1
ATOM 697 N N . ASP A 1 100 ? -12.957 8.639 9.917 1.00 68.81 100 ASP A N 1
ATOM 698 C CA . ASP A 1 100 ? -13.682 9.900 9.951 1.00 68.81 1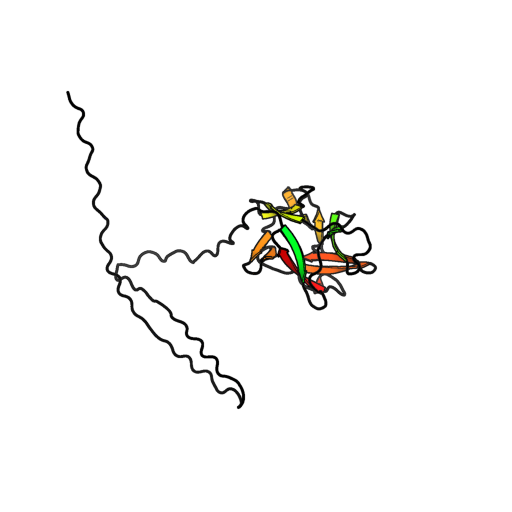00 ASP A CA 1
ATOM 699 C C . ASP A 1 100 ? -13.090 10.874 8.913 1.00 68.81 100 ASP A C 1
ATOM 701 O O . ASP A 1 100 ? -12.098 11.574 9.143 1.00 68.81 100 ASP A O 1
ATOM 705 N N . GLU A 1 101 ? -13.696 10.894 7.724 1.00 63.91 101 GLU A N 1
ATOM 706 C CA . GLU A 1 101 ? -13.257 11.650 6.539 1.00 63.91 101 GLU A CA 1
ATOM 707 C C . GLU A 1 101 ? -13.258 13.185 6.727 1.00 63.91 101 GLU A C 1
ATOM 709 O O . GLU A 1 101 ? -12.780 13.917 5.859 1.00 63.91 101 GLU A O 1
ATOM 714 N N . SER A 1 102 ? -13.732 13.692 7.871 1.00 60.47 102 SER A N 1
ATOM 715 C CA . SER A 1 102 ? -13.991 15.116 8.135 1.00 60.47 102 SER A CA 1
ATOM 716 C C . SER A 1 102 ? -12.749 16.026 8.177 1.00 60.47 102 SER A C 1
ATOM 718 O O . SER A 1 102 ? -12.886 17.247 8.125 1.00 60.47 102 SER A O 1
ATOM 720 N N . ASN A 1 103 ? -11.533 15.475 8.269 1.00 52.00 103 ASN A N 1
ATOM 721 C CA . ASN A 1 103 ? -10.312 16.245 8.545 1.00 52.00 103 ASN A CA 1
ATOM 722 C C . ASN A 1 103 ? -9.275 16.191 7.413 1.00 52.00 103 ASN A C 1
ATOM 724 O O . ASN A 1 103 ? -8.192 15.642 7.587 1.00 52.00 103 ASN A O 1
ATOM 728 N N . GLY A 1 104 ? -9.575 16.819 6.272 1.00 53.84 104 GLY A N 1
ATOM 729 C CA . GLY A 1 104 ? -8.547 17.272 5.318 1.00 53.84 104 GLY A CA 1
ATOM 730 C C . GLY A 1 104 ? -7.634 16.186 4.734 1.00 53.84 104 GLY A C 1
ATOM 731 O O . GLY A 1 104 ? -6.502 16.490 4.352 1.00 53.84 104 GLY A O 1
ATOM 732 N N . ASN A 1 105 ? -8.106 14.938 4.670 1.00 65.12 105 ASN A N 1
ATOM 733 C CA . ASN A 1 105 ? -7.332 13.819 4.141 1.00 65.12 105 ASN A CA 1
ATOM 734 C C . ASN A 1 105 ? -7.037 14.051 2.649 1.00 65.12 105 ASN A C 1
ATOM 736 O O . ASN A 1 105 ? -7.933 14.371 1.865 1.00 65.12 105 ASN A O 1
ATOM 740 N N . LYS A 1 106 ? -5.779 13.869 2.241 1.00 73.25 106 LYS A N 1
ATOM 741 C CA . LYS A 1 106 ? -5.404 13.815 0.824 1.00 73.25 106 LYS A CA 1
ATOM 742 C C . LYS A 1 106 ? -5.379 12.364 0.386 1.00 73.25 106 LYS A C 1
ATOM 744 O O . LYS A 1 106 ? -4.611 11.593 0.947 1.00 73.25 106 LYS A O 1
ATOM 749 N N . VAL A 1 107 ? -6.171 12.012 -0.621 1.00 84.19 107 VAL A N 1
ATOM 750 C CA . VAL A 1 107 ? -6.139 10.675 -1.229 1.00 84.19 107 VAL A CA 1
ATOM 751 C C . VAL A 1 107 ? -4.703 10.314 -1.595 1.00 84.19 107 VAL A C 1
ATOM 753 O O . VAL A 1 107 ? -4.010 11.107 -2.240 1.00 84.19 107 VAL A O 1
ATOM 756 N N . PHE A 1 108 ? -4.251 9.137 -1.171 1.00 89.69 108 PHE A N 1
ATOM 757 C CA . PHE A 1 108 ? -2.968 8.616 -1.599 1.00 89.69 108 PHE A CA 1
ATOM 758 C C . PHE A 1 108 ? -3.082 8.137 -3.043 1.00 89.69 108 PHE A C 1
ATOM 760 O O . PHE A 1 108 ? -3.746 7.139 -3.343 1.00 89.69 108 PHE A O 1
ATOM 767 N N . VAL A 1 109 ? -2.385 8.859 -3.911 1.00 88.75 109 VAL A N 1
ATOM 768 C CA . VAL A 1 109 ? -2.146 8.486 -5.297 1.00 88.75 109 VAL A CA 1
ATOM 769 C C . VAL A 1 109 ? -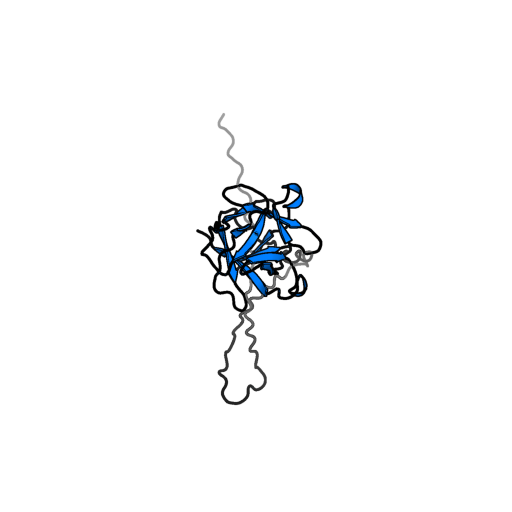0.710 7.985 -5.378 1.00 88.75 109 VAL A C 1
ATOM 771 O O . VAL A 1 109 ? 0.212 8.709 -4.997 1.00 88.75 109 VAL A O 1
ATOM 774 N N . GLY A 1 110 ? -0.519 6.752 -5.830 1.00 88.50 110 GLY A N 1
ATOM 775 C CA . GLY A 1 110 ? 0.772 6.093 -5.937 1.00 88.50 110 GLY A CA 1
ATOM 776 C C . GLY A 1 110 ? 1.096 5.640 -7.355 1.00 88.50 110 GLY A C 1
ATOM 777 O O . GLY A 1 110 ? 0.227 5.551 -8.219 1.00 88.50 110 GLY A O 1
ATOM 778 N N . ASN A 1 111 ? 2.365 5.334 -7.578 1.00 87.56 111 ASN A N 1
ATOM 779 C CA . ASN A 1 111 ? 2.887 4.696 -8.777 1.00 87.56 111 ASN A CA 1
ATOM 780 C C . ASN A 1 111 ? 3.959 3.683 -8.354 1.00 87.56 111 ASN A C 1
ATOM 782 O O . ASN A 1 111 ? 4.701 3.934 -7.402 1.00 87.56 111 ASN A O 1
ATOM 786 N N . ILE A 1 112 ? 4.024 2.537 -9.031 1.00 87.75 112 ILE A N 1
ATOM 787 C CA . ILE A 1 112 ? 5.119 1.577 -8.868 1.00 87.75 112 ILE A CA 1
ATOM 788 C C . ILE A 1 112 ? 6.051 1.790 -10.057 1.00 87.75 112 ILE A C 1
ATOM 790 O O . ILE A 1 112 ? 5.664 1.590 -11.209 1.00 87.75 112 ILE A O 1
ATOM 794 N N . LYS A 1 113 ? 7.262 2.265 -9.767 1.00 83.94 113 LYS A N 1
ATOM 795 C CA . LYS A 1 113 ? 8.307 2.510 -10.766 1.00 83.94 113 LYS A CA 1
ATOM 796 C C . LYS A 1 113 ? 8.893 1.188 -11.288 1.00 83.94 113 LYS A C 1
ATOM 798 O O . LYS A 1 113 ? 8.693 0.130 -10.701 1.00 83.94 113 LYS A O 1
ATOM 803 N N . GLU A 1 114 ? 9.666 1.260 -12.374 1.00 80.38 114 GLU A N 1
ATOM 804 C CA . GLU A 1 114 ? 10.350 0.103 -12.986 1.00 80.38 114 GLU A CA 1
ATOM 805 C C . GLU A 1 114 ? 11.332 -0.604 -12.034 1.00 80.38 114 GLU A C 1
ATOM 807 O O . GLU A 1 114 ? 11.600 -1.793 -12.173 1.00 80.38 114 GLU A O 1
ATOM 812 N N . ASP A 1 115 ? 11.851 0.109 -11.035 1.00 79.81 115 ASP A N 1
ATOM 813 C CA . ASP A 1 115 ? 12.699 -0.432 -9.968 1.00 79.81 115 ASP A CA 1
ATOM 814 C C . ASP A 1 115 ? 11.892 -1.023 -8.794 1.00 79.81 115 ASP A C 1
ATOM 816 O O . ASP A 1 115 ? 12.455 -1.345 -7.746 1.00 79.81 115 ASP A O 1
ATOM 820 N N . ASN A 1 116 ? 10.577 -1.187 -8.970 1.00 81.50 116 ASN A N 1
ATOM 821 C CA . ASN A 1 116 ? 9.597 -1.608 -7.971 1.00 81.50 116 ASN A CA 1
ATOM 822 C C . ASN A 1 116 ? 9.446 -0.646 -6.779 1.00 81.50 116 ASN A C 1
ATOM 824 O O . ASN A 1 116 ? 8.864 -1.015 -5.761 1.00 81.50 116 ASN A O 1
ATOM 828 N N . ALA A 1 117 ? 9.923 0.599 -6.861 1.00 86.50 117 ALA A N 1
ATOM 829 C CA . ALA A 1 117 ? 9.670 1.573 -5.803 1.00 86.50 117 ALA A CA 1
ATOM 830 C C . ALA A 1 117 ? 8.207 2.053 -5.831 1.00 86.50 117 ALA A C 1
ATOM 832 O O . ALA A 1 117 ? 7.716 2.516 -6.862 1.00 86.50 117 ALA A O 1
ATOM 833 N N . LEU A 1 118 ? 7.528 2.005 -4.679 1.00 89.94 118 LEU A N 1
ATOM 834 C CA . LEU A 1 118 ? 6.241 2.672 -4.481 1.00 89.94 118 LEU A CA 1
ATOM 835 C C . LEU A 1 118 ? 6.498 4.159 -4.226 1.00 89.94 118 LEU A C 1
ATOM 837 O O . LEU A 1 118 ? 7.141 4.517 -3.240 1.00 89.94 118 LEU A O 1
ATOM 841 N N . VAL A 1 119 ? 5.980 5.028 -5.085 1.00 89.75 119 VAL A N 1
ATOM 842 C CA . VAL A 1 119 ? 6.135 6.482 -4.962 1.00 89.75 119 VAL A CA 1
ATOM 843 C C . VAL A 1 119 ? 4.784 7.178 -4.970 1.00 89.75 119 VAL A C 1
ATOM 845 O O . VAL A 1 119 ? 3.857 6.710 -5.622 1.00 89.75 119 VAL A O 1
ATOM 848 N N . SER A 1 120 ? 4.657 8.301 -4.267 1.00 89.44 120 SER A N 1
ATOM 849 C CA . SER A 1 120 ? 3.466 9.153 -4.359 1.00 89.44 120 SER A CA 1
ATOM 850 C C . SER A 1 120 ? 3.450 10.000 -5.636 1.00 89.44 120 SER A C 1
ATOM 852 O O . SER A 1 120 ? 4.455 10.594 -6.018 1.00 89.44 120 SER A O 1
ATOM 854 N N . GLU A 1 121 ? 2.276 10.156 -6.239 1.00 81.75 121 GLU A N 1
ATOM 855 C CA . GLU A 1 121 ? 2.005 11.007 -7.407 1.00 81.75 121 GLU A CA 1
ATOM 856 C C . GLU A 1 121 ? 1.119 12.183 -6.973 1.00 81.75 121 GLU A C 1
ATOM 858 O O . GLU A 1 121 ? -0.087 12.219 -7.215 1.00 81.75 121 GLU A O 1
ATOM 863 N N . PRO A 1 122 ? 1.681 13.099 -6.169 1.00 74.00 122 PRO A N 1
ATOM 864 C CA . PRO A 1 122 ? 2.188 14.327 -6.792 1.00 74.00 122 PRO A CA 1
ATOM 865 C C . PRO A 1 122 ? 3.563 14.780 -6.278 1.00 74.00 122 PRO A C 1
ATOM 867 O O . PRO A 1 122 ? 4.120 15.755 -6.774 1.00 74.00 122 PRO A O 1
ATOM 870 N N . SER A 1 123 ? 4.088 14.136 -5.236 1.00 79.00 123 SER A N 1
ATOM 871 C CA . SER A 1 123 ? 5.320 14.558 -4.564 1.00 79.00 123 SER A CA 1
ATOM 872 C C . SER A 1 123 ? 6.549 13.748 -4.988 1.00 79.00 123 SER A C 1
ATOM 874 O O . SER A 1 123 ? 7.658 14.113 -4.602 1.00 79.00 123 SER A O 1
ATOM 876 N N . HIS A 1 124 ? 6.359 12.681 -5.777 1.00 84.06 124 HIS A N 1
ATOM 877 C CA . HIS A 1 124 ? 7.372 11.701 -6.192 1.00 84.06 124 HIS A CA 1
ATOM 878 C C . HIS A 1 124 ? 8.205 11.168 -5.029 1.00 84.06 124 HIS A C 1
ATOM 880 O O . HIS A 1 124 ? 9.364 10.784 -5.202 1.00 84.06 124 HIS A O 1
ATOM 886 N N . LYS A 1 125 ? 7.626 11.166 -3.825 1.00 87.69 125 LYS A N 1
ATOM 887 C CA . LYS A 1 125 ? 8.350 10.744 -2.643 1.00 87.69 125 LYS A CA 1
ATOM 888 C C . LYS A 1 125 ? 8.256 9.229 -2.501 1.00 87.69 125 LYS A C 1
ATOM 890 O O . LYS A 1 125 ? 7.166 8.677 -2.676 1.00 87.69 125 LYS A O 1
ATOM 895 N N . PRO A 1 126 ? 9.366 8.554 -2.180 1.00 89.88 126 PRO A N 1
ATOM 896 C CA . PRO A 1 126 ? 9.366 7.111 -2.057 1.00 89.88 126 PRO A CA 1
ATOM 897 C C . PRO A 1 126 ? 8.761 6.653 -0.735 1.00 89.88 126 PRO A C 1
ATOM 899 O O . PRO A 1 126 ? 9.015 7.252 0.310 1.00 89.88 126 PRO A O 1
ATOM 902 N N . TYR A 1 127 ? 8.035 5.541 -0.784 1.00 90.19 127 TYR A N 1
ATOM 903 C CA . TYR A 1 127 ? 7.545 4.831 0.387 1.00 90.19 127 TYR A CA 1
ATOM 904 C C . TYR A 1 127 ? 8.279 3.509 0.566 1.00 90.19 127 TYR A C 1
ATOM 906 O O . TYR A 1 127 ? 8.522 2.751 -0.375 1.00 90.19 127 TYR A O 1
ATOM 914 N N . GLY A 1 128 ? 8.608 3.218 1.815 1.00 89.56 128 GLY A N 1
ATOM 915 C CA . GLY A 1 128 ? 9.291 2.001 2.205 1.00 89.56 128 GLY A CA 1
ATOM 916 C C . GLY A 1 128 ? 8.890 1.568 3.601 1.00 89.56 128 GLY A C 1
ATOM 917 O O . GLY A 1 128 ? 8.151 2.244 4.312 1.00 89.56 128 GLY A O 1
ATOM 918 N N . ILE A 1 129 ? 9.387 0.397 3.980 1.00 88.88 129 ILE A N 1
ATOM 919 C CA . ILE A 1 129 ? 9.148 -0.183 5.296 1.00 88.88 129 ILE A CA 1
ATOM 920 C C . ILE A 1 129 ? 10.312 0.152 6.220 1.00 88.88 129 ILE A C 1
ATOM 922 O O . ILE A 1 129 ? 11.452 -0.229 5.931 1.00 88.88 129 ILE A O 1
ATOM 926 N N . THR A 1 130 ? 10.017 0.820 7.338 1.00 81.69 130 THR A N 1
ATOM 927 C CA . THR A 1 130 ? 11.016 1.224 8.338 1.00 81.69 130 THR A CA 1
ATOM 928 C C . THR A 1 130 ? 10.667 0.774 9.759 1.00 81.69 130 THR A C 1
ATOM 930 O O . THR A 1 130 ? 9.512 0.490 10.094 1.00 81.69 130 THR A O 1
ATOM 933 N N . GLY A 1 131 ? 11.708 0.709 10.597 1.00 77.31 131 GLY A N 1
ATOM 934 C CA . GLY A 1 131 ? 11.623 0.407 12.026 1.00 77.31 131 GLY A CA 1
ATOM 935 C C . GLY A 1 131 ? 11.192 -1.023 12.366 1.00 77.31 131 GLY A C 1
ATOM 936 O O . GLY A 1 131 ? 10.835 -1.827 11.505 1.00 77.31 131 GLY A O 1
ATOM 937 N N . ASP A 1 132 ? 11.182 -1.329 13.663 1.00 74.38 132 ASP A N 1
ATOM 938 C CA . ASP A 1 132 ? 10.859 -2.670 14.178 1.00 74.38 132 ASP A CA 1
ATOM 939 C C . ASP A 1 132 ? 9.399 -3.066 13.922 1.00 74.38 132 ASP A C 1
ATOM 941 O O . ASP A 1 132 ? 9.066 -4.244 13.800 1.00 74.38 132 ASP A O 1
ATOM 945 N N . LYS A 1 133 ? 8.519 -2.068 13.797 1.00 75.19 133 LYS A N 1
ATOM 946 C CA . LYS A 1 133 ? 7.090 -2.262 13.532 1.00 75.19 133 LYS A CA 1
ATOM 947 C C . LYS A 1 133 ? 6.753 -2.288 12.046 1.00 75.19 133 LYS A C 1
ATOM 949 O O . LYS A 1 133 ? 5.578 -2.388 11.720 1.00 75.19 133 LYS A O 1
ATOM 954 N N . LYS A 1 134 ? 7.736 -2.181 11.146 1.00 86.81 134 LYS A N 1
ATOM 955 C CA . LYS A 1 134 ? 7.515 -2.236 9.695 1.00 86.81 134 LYS A CA 1
ATOM 956 C C . LYS A 1 134 ? 6.458 -1.232 9.203 1.00 86.81 134 LYS A C 1
ATOM 958 O O . LYS A 1 134 ? 5.561 -1.594 8.442 1.00 86.81 134 LYS A O 1
ATOM 963 N N . ALA A 1 135 ? 6.534 0.010 9.674 1.00 90.31 135 ALA A N 1
ATOM 964 C CA . ALA A 1 135 ? 5.615 1.062 9.247 1.00 90.31 135 ALA A CA 1
ATOM 965 C C . ALA A 1 135 ? 5.882 1.437 7.784 1.00 90.31 135 ALA A C 1
ATOM 967 O O . ALA A 1 135 ? 7.042 1.479 7.367 1.00 90.31 135 ALA A O 1
ATOM 968 N N . LEU A 1 136 ? 4.822 1.710 7.024 1.00 92.00 136 LEU A N 1
ATOM 969 C CA . LEU A 1 136 ? 4.923 2.209 5.658 1.00 92.00 136 LEU A CA 1
ATOM 970 C C . LEU A 1 136 ? 5.045 3.734 5.698 1.00 92.00 136 LEU A C 1
ATOM 972 O O . LEU A 1 136 ? 4.073 4.439 5.974 1.00 92.00 136 LEU A O 1
ATOM 976 N N . THR A 1 137 ? 6.257 4.232 5.473 1.00 92.00 137 THR A N 1
ATOM 977 C CA . THR A 1 137 ? 6.611 5.647 5.644 1.00 92.00 137 THR A CA 1
ATOM 978 C C . THR A 1 137 ? 7.389 6.169 4.452 1.00 92.00 137 THR A C 1
ATOM 980 O O . THR A 1 137 ? 7.943 5.395 3.669 1.00 92.00 137 THR A O 1
ATOM 983 N N . LEU A 1 138 ? 7.487 7.492 4.357 1.00 90.06 138 LEU A N 1
ATOM 984 C CA . LEU A 1 138 ? 8.456 8.152 3.499 1.00 90.06 138 LEU A CA 1
ATOM 985 C C . LEU A 1 138 ? 9.878 7.694 3.832 1.00 90.06 138 LEU A C 1
ATOM 987 O O . LEU A 1 138 ? 10.253 7.595 5.004 1.00 90.06 138 LEU A O 1
ATOM 991 N N . VAL A 1 139 ? 10.657 7.419 2.791 1.00 88.44 139 VAL A N 1
ATOM 992 C CA . VAL A 1 139 ? 12.057 6.993 2.885 1.00 88.44 139 VAL A CA 1
ATOM 993 C C . VAL A 1 139 ? 12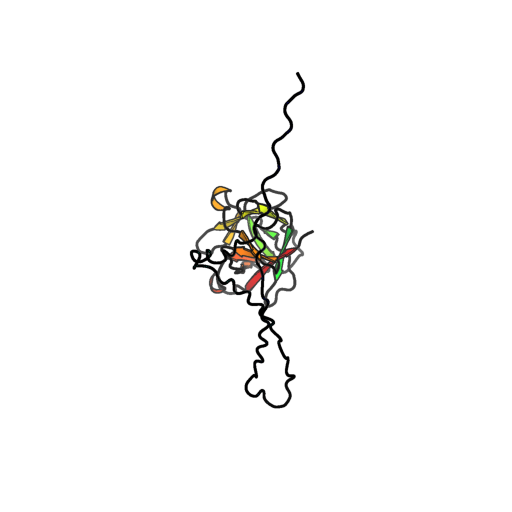.886 7.609 1.761 1.00 88.44 139 VAL A C 1
ATOM 995 O O . VAL A 1 139 ? 12.342 8.116 0.780 1.00 88.44 139 VAL A O 1
ATOM 998 N N . ASP A 1 140 ? 14.209 7.528 1.877 1.00 86.06 140 ASP A N 1
ATOM 999 C CA . ASP A 1 140 ? 15.109 7.841 0.765 1.00 86.06 140 ASP A CA 1
ATOM 1000 C C . ASP A 1 140 ? 14.964 6.800 -0.361 1.00 86.06 140 ASP A C 1
ATOM 1002 O O . ASP A 1 140 ? 14.671 5.632 -0.098 1.00 86.06 140 ASP A O 1
ATOM 1006 N N . GLU A 1 141 ? 15.227 7.180 -1.620 1.00 80.06 141 GLU A N 1
ATOM 1007 C CA . GLU A 1 141 ? 15.067 6.283 -2.785 1.00 80.06 141 GLU A CA 1
ATOM 1008 C C . GLU A 1 141 ? 15.807 4.949 -2.610 1.00 80.06 141 GLU A C 1
ATOM 1010 O O . GLU A 1 141 ? 15.249 3.888 -2.876 1.00 80.06 141 GLU A O 1
ATOM 1015 N N . ALA A 1 142 ? 17.020 4.977 -2.050 1.00 79.50 142 ALA A N 1
ATOM 1016 C CA . ALA A 1 142 ? 17.818 3.777 -1.793 1.00 79.50 142 ALA A CA 1
ATOM 1017 C C . ALA A 1 142 ? 17.156 2.775 -0.822 1.00 79.50 142 ALA A C 1
ATOM 1019 O O . ALA A 1 142 ? 17.498 1.594 -0.824 1.00 79.50 142 ALA A O 1
ATOM 1020 N N . GLN A 1 143 ? 16.228 3.233 0.021 1.00 75.94 143 GLN A N 1
ATOM 1021 C CA . GLN A 1 143 ? 15.489 2.414 0.989 1.00 75.94 143 GLN A CA 1
ATOM 1022 C C . GLN A 1 143 ? 14.084 2.033 0.496 1.00 75.94 143 GLN A C 1
ATOM 1024 O O . GLN A 1 143 ? 13.450 1.135 1.062 1.00 75.94 143 GLN A O 1
ATOM 1029 N N . ALA A 1 144 ? 13.608 2.716 -0.545 1.00 72.88 144 ALA A N 1
ATOM 1030 C CA . ALA A 1 144 ? 12.301 2.524 -1.159 1.00 72.88 144 ALA A CA 1
ATOM 1031 C C . ALA A 1 144 ? 12.256 1.340 -2.117 1.00 72.88 144 ALA A C 1
ATOM 1033 O O . ALA A 1 144 ? 11.187 0.768 -2.328 1.00 72.88 144 ALA A O 1
ATOM 1034 N N . VAL A 1 145 ? 13.417 0.977 -2.677 1.00 63.97 145 VAL A N 1
ATOM 1035 C CA . VAL A 1 145 ? 13.569 -0.184 -3.553 1.00 63.97 145 VAL A CA 1
ATOM 1036 C C . VAL A 1 145 ? 13.246 -1.438 -2.750 1.00 63.97 145 VAL A C 1
ATOM 1038 O O . VAL A 1 145 ? 14.041 -1.981 -1.976 1.00 63.97 145 VAL A O 1
ATOM 1041 N N . ARG A 1 146 ? 12.014 -1.881 -2.920 1.00 68.94 146 ARG A N 1
ATOM 1042 C CA . ARG A 1 146 ? 11.452 -3.114 -2.397 1.00 68.94 146 ARG A CA 1
ATOM 1043 C C . ARG A 1 146 ? 10.720 -3.770 -3.558 1.00 68.94 146 ARG A C 1
ATOM 1045 O O . ARG A 1 146 ? 10.307 -3.059 -4.461 1.00 68.94 146 ARG A O 1
ATOM 1052 N N . PRO A 1 147 ? 10.526 -5.093 -3.565 1.00 75.50 147 PRO A N 1
ATOM 1053 C CA . PRO A 1 147 ? 9.741 -5.741 -4.608 1.00 75.50 147 PRO A CA 1
ATOM 1054 C C . PRO A 1 147 ? 8.250 -5.497 -4.341 1.00 75.50 147 PRO A C 1
ATOM 1056 O O . PRO A 1 147 ? 7.521 -6.424 -3.978 1.00 75.50 147 PRO A O 1
ATOM 1059 N N . TRP A 1 148 ? 7.825 -4.233 -4.423 1.00 86.62 148 TRP A N 1
ATOM 1060 C CA . TRP A 1 148 ? 6.417 -3.884 -4.458 1.00 86.62 148 TRP A CA 1
ATOM 1061 C C . TRP A 1 148 ? 5.852 -4.347 -5.791 1.00 86.62 148 TRP A C 1
ATOM 1063 O O . TRP A 1 148 ? 6.365 -3.989 -6.848 1.00 86.62 148 TRP A O 1
ATOM 1073 N N . THR A 1 149 ? 4.799 -5.145 -5.741 1.00 85.12 149 THR A N 1
ATOM 1074 C CA . THR A 1 149 ? 4.113 -5.648 -6.933 1.00 85.12 149 THR A CA 1
ATOM 1075 C C . THR A 1 149 ? 2.608 -5.617 -6.710 1.00 85.12 149 THR A C 1
ATOM 1077 O O . THR A 1 149 ? 2.129 -5.287 -5.621 1.00 85.12 149 THR A O 1
ATOM 1080 N N . THR A 1 150 ? 1.847 -5.959 -7.745 1.00 86.31 150 THR A N 1
ATOM 1081 C CA . THR A 1 150 ? 0.414 -6.237 -7.636 1.00 86.31 150 THR A CA 1
ATOM 1082 C C . THR A 1 150 ? 0.114 -7.650 -8.126 1.00 86.31 150 THR A C 1
ATOM 1084 O O . THR A 1 150 ? 0.812 -8.153 -9.000 1.00 86.31 150 THR A O 1
ATOM 1087 N N . ASN A 1 151 ? -0.904 -8.313 -7.567 1.00 86.88 151 ASN A N 1
ATOM 1088 C CA . ASN A 1 151 ? -1.427 -9.570 -8.130 1.00 86.88 151 ASN A CA 1
ATOM 1089 C C . ASN A 1 151 ? -2.615 -9.310 -9.069 1.00 86.88 151 ASN A C 1
ATOM 1091 O O . ASN A 1 151 ? -3.063 -8.179 -9.218 1.00 86.88 151 ASN A O 1
ATOM 1095 N N . GLU A 1 152 ? -3.182 -10.385 -9.623 1.00 84.38 152 GLU A N 1
ATOM 1096 C CA . GLU A 1 152 ? -4.400 -10.375 -10.453 1.00 84.38 152 GLU A CA 1
ATOM 1097 C C . GLU A 1 152 ? -5.627 -9.750 -9.759 1.00 84.38 152 GLU A C 1
ATOM 1099 O O . GLU A 1 152 ? -6.572 -9.329 -10.419 1.00 84.38 152 GLU A O 1
ATOM 1104 N N . ALA A 1 153 ? -5.630 -9.683 -8.423 1.00 86.25 153 ALA A N 1
ATOM 1105 C CA . ALA A 1 153 ? -6.672 -9.025 -7.635 1.00 86.25 153 ALA A CA 1
ATOM 1106 C C . ALA A 1 153 ? -6.347 -7.549 -7.330 1.00 86.25 153 ALA A C 1
ATOM 1108 O O . ALA A 1 153 ? -6.998 -6.948 -6.472 1.00 86.25 153 ALA A O 1
ATOM 1109 N N . GLU A 1 154 ? -5.327 -6.987 -7.988 1.00 89.12 154 GLU A N 1
ATOM 1110 C CA . GLU A 1 154 ? -4.823 -5.622 -7.809 1.00 89.12 154 GLU A CA 1
ATOM 1111 C C . GLU A 1 154 ? -4.391 -5.313 -6.363 1.00 89.12 154 GLU A C 1
ATOM 1113 O O . GLU A 1 154 ? -4.322 -4.155 -5.954 1.00 89.12 154 GLU A O 1
ATOM 1118 N N . LYS A 1 155 ? -4.092 -6.333 -5.550 1.00 90.31 155 LYS A N 1
ATOM 1119 C CA . LYS A 1 155 ? -3.577 -6.120 -4.192 1.00 90.31 155 LYS A CA 1
ATOM 1120 C C . LYS A 1 155 ? -2.114 -5.731 -4.260 1.00 90.31 155 LYS A C 1
ATOM 1122 O O . LYS A 1 155 ? -1.342 -6.424 -4.915 1.00 90.31 155 LYS A O 1
ATOM 1127 N N . LEU A 1 156 ? -1.733 -4.687 -3.535 1.00 91.12 156 LEU A N 1
ATOM 1128 C CA . LEU A 1 156 ? -0.341 -4.337 -3.307 1.00 91.12 156 LEU A CA 1
ATOM 1129 C C . LEU A 1 156 ? 0.329 -5.430 -2.464 1.00 91.12 156 LEU A C 1
ATOM 1131 O O . LEU A 1 156 ? -0.186 -5.841 -1.421 1.00 91.12 156 LEU A O 1
ATOM 1135 N N . LEU A 1 157 ? 1.485 -5.882 -2.926 1.00 89.31 157 LEU A N 1
ATOM 1136 C CA . LEU A 1 157 ? 2.276 -6.951 -2.331 1.00 89.31 157 LEU A CA 1
ATOM 1137 C C . LEU A 1 157 ? 3.660 -6.415 -1.994 1.00 89.31 157 LEU A C 1
ATOM 1139 O O . LEU A 1 157 ? 4.236 -5.670 -2.779 1.00 89.31 157 LEU A O 1
ATOM 1143 N N . LEU A 1 158 ? 4.230 -6.879 -0.887 1.00 87.38 158 LEU A N 1
ATOM 1144 C CA . LEU A 1 158 ? 5.657 -6.750 -0.601 1.00 87.38 158 LEU A CA 1
ATOM 1145 C C . LEU A 1 158 ? 6.248 -8.151 -0.546 1.00 87.38 158 LEU A C 1
ATOM 1147 O O . LEU A 1 158 ? 5.793 -8.963 0.256 1.00 87.38 158 LEU A O 1
ATOM 1151 N N . ASN A 1 159 ? 7.261 -8.442 -1.364 1.00 84.25 159 ASN A N 1
ATOM 1152 C CA . ASN A 1 159 ? 7.833 -9.795 -1.465 1.00 84.25 159 ASN A CA 1
ATOM 1153 C C . ASN A 1 159 ? 6.755 -10.869 -1.750 1.00 84.25 159 ASN A C 1
ATOM 1155 O O . ASN A 1 159 ? 6.792 -11.949 -1.169 1.00 84.25 159 ASN A O 1
ATOM 1159 N N . ASN A 1 160 ? 5.779 -10.563 -2.615 1.00 83.56 160 ASN A N 1
ATOM 1160 C CA . ASN A 1 160 ? 4.619 -11.414 -2.931 1.00 83.56 160 ASN A CA 1
ATOM 1161 C C . ASN A 1 160 ? 3.649 -11.686 -1.760 1.00 83.56 160 ASN A C 1
ATOM 1163 O O . ASN A 1 160 ? 2.794 -12.565 -1.867 1.00 83.56 160 ASN A O 1
ATOM 1167 N N . GLU A 1 161 ? 3.714 -10.913 -0.673 1.00 86.38 161 GLU A N 1
ATOM 1168 C CA . GLU A 1 161 ? 2.780 -11.014 0.452 1.00 86.38 161 GLU A CA 1
ATOM 1169 C C . GLU A 1 161 ? 1.884 -9.773 0.555 1.00 86.38 161 GLU A C 1
ATOM 1171 O O . GLU A 1 161 ? 2.370 -8.646 0.689 1.00 86.38 161 GLU A O 1
ATOM 1176 N N . ALA A 1 162 ? 0.564 -9.983 0.552 1.00 84.50 162 ALA A N 1
ATOM 1177 C CA . ALA A 1 162 ? -0.447 -8.950 0.792 1.00 84.50 162 ALA A CA 1
ATOM 1178 C C . ALA A 1 162 ? -0.789 -8.917 2.289 1.00 84.50 162 ALA A C 1
ATOM 1180 O O . ALA A 1 162 ? -1.800 -9.470 2.718 1.00 84.50 162 ALA A O 1
ATOM 1181 N N . LEU A 1 163 ? 0.100 -8.339 3.099 1.00 84.81 163 LEU A N 1
ATOM 1182 C CA . LEU A 1 163 ? -0.031 -8.309 4.560 1.00 84.81 163 LEU A CA 1
ATOM 1183 C C . LEU A 1 163 ? 0.027 -6.875 5.091 1.00 84.81 163 LEU A C 1
ATOM 1185 O O . LEU A 1 163 ? 0.946 -6.505 5.820 1.00 84.81 163 LEU A O 1
ATOM 1189 N N . GLY A 1 164 ? -0.963 -6.062 4.724 1.00 91.50 164 GLY A N 1
ATOM 1190 C CA . GLY A 1 164 ? -1.178 -4.763 5.351 1.00 91.50 164 GLY A CA 1
ATOM 1191 C C . GLY A 1 164 ? -1.870 -4.911 6.708 1.00 91.50 164 GLY A C 1
ATOM 1192 O O . GLY A 1 164 ? -2.790 -5.714 6.876 1.00 91.50 164 GLY A O 1
ATOM 1193 N N . VAL A 1 165 ? -1.456 -4.117 7.692 1.00 93.81 165 VAL A N 1
ATOM 1194 C CA . VAL A 1 165 ? -2.114 -4.009 9.000 1.00 93.81 165 VAL A CA 1
ATOM 1195 C C . VAL A 1 165 ? -2.304 -2.538 9.333 1.00 93.81 165 VAL A C 1
ATOM 1197 O O . VAL A 1 165 ? -1.349 -1.765 9.340 1.00 93.81 165 VAL A O 1
ATOM 1200 N N . ALA A 1 166 ? -3.540 -2.152 9.622 1.00 92.94 166 ALA A N 1
ATOM 1201 C CA . ALA A 1 166 ? -3.873 -0.832 10.129 1.00 92.94 166 ALA A CA 1
ATOM 1202 C C . ALA A 1 166 ? -3.741 -0.835 11.655 1.00 92.94 166 ALA A C 1
ATOM 1204 O O . ALA A 1 166 ? -4.553 -1.444 12.356 1.00 92.94 166 ALA A O 1
ATOM 1205 N N . CYS A 1 167 ? -2.710 -0.167 12.165 1.00 92.94 167 CYS A N 1
ATOM 1206 C CA . CYS A 1 167 ? -2.436 -0.049 13.591 1.00 92.94 167 CYS A CA 1
ATOM 1207 C C . CYS A 1 167 ? -3.027 1.244 14.155 1.00 92.94 167 CYS A C 1
ATOM 1209 O O . CYS A 1 167 ? -2.768 2.304 13.583 1.00 92.94 167 CYS A O 1
ATOM 1211 N N . PRO A 1 168 ? -3.767 1.195 15.277 1.00 91.62 168 PRO A N 1
ATOM 1212 C CA . PRO A 1 168 ? -4.264 2.400 15.934 1.00 91.62 168 PRO A CA 1
ATOM 1213 C C . PRO A 1 168 ? -3.122 3.367 16.284 1.00 91.62 168 PRO A C 1
ATOM 1215 O O . PRO A 1 168 ? -2.135 2.976 16.907 1.00 91.62 168 PRO A O 1
ATOM 1218 N N . ALA A 1 169 ? -3.272 4.634 15.900 1.00 88.56 169 ALA A N 1
ATOM 1219 C CA . ALA A 1 169 ? -2.308 5.715 16.138 1.00 88.56 169 ALA A CA 1
ATOM 1220 C C . ALA A 1 169 ? -2.943 6.942 16.830 1.00 88.56 169 ALA A C 1
ATOM 1222 O O . ALA A 1 169 ? -2.297 7.974 17.006 1.00 88.56 169 ALA A O 1
ATOM 1223 N N . GLY A 1 170 ? -4.214 6.844 17.222 1.00 83.31 170 GLY A N 1
ATOM 1224 C CA . GLY A 1 170 ? -4.979 7.893 17.894 1.00 83.31 170 GLY A CA 1
ATOM 1225 C C . GLY A 1 170 ? -6.479 7.711 17.673 1.00 83.31 170 GLY A C 1
ATOM 1226 O O . GLY A 1 170 ? -6.910 6.710 17.101 1.00 83.31 170 GLY A O 1
ATOM 1227 N N . GLU A 1 171 ? -7.282 8.686 18.096 1.00 80.44 171 GLU A N 1
ATOM 1228 C CA . GLU A 1 171 ? -8.722 8.681 17.819 1.00 80.44 171 GLU A CA 1
ATOM 1229 C C . GLU A 1 171 ? -8.972 8.689 16.307 1.00 80.44 171 GLU A C 1
ATOM 1231 O O . GLU A 1 171 ? -8.528 9.594 15.598 1.00 80.44 171 GLU A O 1
ATOM 1236 N N . ASN A 1 172 ? -9.648 7.645 15.819 1.00 79.81 172 ASN A N 1
ATOM 1237 C CA . ASN A 1 172 ? -9.996 7.416 14.413 1.00 79.81 172 ASN A CA 1
ATOM 1238 C C . ASN A 1 172 ? -8.816 7.410 13.427 1.00 79.81 172 ASN A C 1
ATOM 1240 O O . ASN A 1 172 ? -9.049 7.389 12.223 1.00 79.81 172 ASN A O 1
ATOM 1244 N N . LYS A 1 173 ? -7.564 7.379 13.898 1.00 85.62 173 LYS A N 1
ATOM 1245 C CA . LYS A 1 173 ? -6.361 7.412 13.056 1.00 85.62 173 LYS A CA 1
ATOM 1246 C C . LYS A 1 173 ? -5.581 6.119 13.155 1.00 85.62 173 LYS A C 1
ATOM 1248 O O . LYS A 1 173 ? -5.336 5.612 14.249 1.00 85.62 173 LYS A O 1
ATOM 1253 N N . PHE A 1 174 ? -5.140 5.637 12.003 1.00 90.94 174 PHE A N 1
ATOM 1254 C CA . PHE A 1 174 ? -4.388 4.403 11.881 1.00 90.94 174 PHE A CA 1
ATOM 1255 C C . PHE A 1 174 ? -3.168 4.630 11.002 1.00 90.94 174 PHE A C 1
ATOM 1257 O O . PHE A 1 174 ? -3.264 5.301 9.975 1.00 90.94 174 PHE A O 1
ATOM 1264 N N . THR A 1 175 ? -2.048 4.033 11.385 1.00 92.81 175 THR A N 1
ATOM 1265 C CA . THR A 1 175 ? -0.850 3.934 10.548 1.00 92.81 175 THR A CA 1
ATOM 1266 C C . THR A 1 175 ? -0.838 2.566 9.884 1.00 92.81 175 THR A C 1
ATOM 1268 O O . THR A 1 175 ? -1.206 1.566 10.504 1.00 92.81 175 THR A O 1
ATOM 1271 N N . ILE A 1 176 ? -0.434 2.506 8.620 1.00 93.62 176 ILE A N 1
ATOM 1272 C CA . ILE A 1 176 ? -0.288 1.250 7.893 1.00 93.62 176 ILE A CA 1
ATOM 1273 C C . ILE A 1 176 ? 1.090 0.651 8.157 1.00 93.62 176 ILE A C 1
ATOM 1275 O O . ILE A 1 176 ? 2.124 1.301 8.002 1.00 93.62 176 ILE A O 1
ATOM 1279 N N . HIS A 1 177 ? 1.092 -0.625 8.516 1.00 93.75 177 HIS A N 1
ATOM 1280 C CA . HIS A 1 177 ? 2.277 -1.443 8.708 1.00 93.75 177 HIS A CA 1
ATOM 1281 C C . HIS A 1 177 ? 2.227 -2.665 7.796 1.00 93.75 177 HIS A C 1
ATOM 1283 O O . HIS A 1 177 ? 1.145 -3.124 7.432 1.00 93.75 177 HIS A O 1
ATOM 1289 N N . TRP A 1 178 ? 3.392 -3.214 7.452 1.00 91.88 178 TRP A N 1
ATOM 1290 C CA . TRP A 1 178 ? 3.481 -4.450 6.676 1.00 91.88 178 TRP A CA 1
ATOM 1291 C C . TRP A 1 178 ? 3.907 -5.627 7.546 1.00 91.88 178 TRP A C 1
ATOM 1293 O O . TRP A 1 178 ? 5.005 -5.631 8.105 1.00 91.88 178 TRP A O 1
ATOM 1303 N N . GLY A 1 179 ? 3.071 -6.655 7.653 1.00 90.12 179 GLY A N 1
ATOM 1304 C CA . GLY A 1 179 ? 3.364 -7.848 8.440 1.00 90.12 179 GLY A CA 1
ATOM 1305 C C . GLY A 1 179 ? 2.123 -8.532 9.014 1.00 90.12 179 GLY A C 1
ATOM 1306 O O . GLY A 1 179 ? 0.999 -8.221 8.633 1.00 90.12 179 GLY A O 1
ATOM 1307 N N . PRO A 1 180 ? 2.309 -9.496 9.931 1.00 88.69 180 PRO A N 1
ATOM 1308 C CA . PRO A 1 180 ? 1.193 -10.197 10.553 1.00 88.69 180 PRO A CA 1
ATOM 1309 C C . PRO A 1 180 ? 0.380 -9.270 11.477 1.00 88.69 180 PRO A C 1
ATOM 1311 O O . PRO A 1 180 ? 0.910 -8.273 11.969 1.00 88.69 180 PRO A O 1
ATOM 1314 N N . PRO A 1 181 ? -0.871 -9.628 11.827 1.00 85.00 181 PRO A N 1
ATOM 1315 C CA . PRO A 1 181 ? -1.718 -8.823 12.719 1.00 85.00 181 PRO A CA 1
ATOM 1316 C C . PRO A 1 181 ? -1.089 -8.526 14.090 1.00 85.00 181 PRO A C 1
ATOM 1318 O O . PRO A 1 181 ? -1.442 -7.549 14.736 1.00 85.00 181 PRO A O 1
ATOM 1321 N N . SER A 1 182 ? -0.121 -9.340 14.525 1.00 88.81 182 SER A N 1
ATOM 1322 C CA . SER A 1 182 ? 0.618 -9.165 15.779 1.00 88.81 182 SER A CA 1
ATOM 1323 C C . SER A 1 182 ? 1.622 -8.004 15.775 1.00 88.81 182 SER A C 1
ATOM 1325 O O . SER A 1 182 ? 2.328 -7.826 16.765 1.00 88.81 182 SER A O 1
ATOM 1327 N N . VAL A 1 183 ? 1.738 -7.235 14.685 1.00 90.19 183 VAL A N 1
ATOM 1328 C CA . VAL A 1 183 ? 2.607 -6.043 14.616 1.00 90.19 183 VAL A CA 1
ATOM 1329 C C . VAL A 1 183 ? 2.212 -4.984 15.657 1.00 90.19 183 VAL A C 1
ATOM 1331 O O . VAL A 1 183 ? 3.071 -4.252 16.154 1.00 90.19 183 VAL A O 1
ATOM 1334 N N . CYS A 1 184 ? 0.9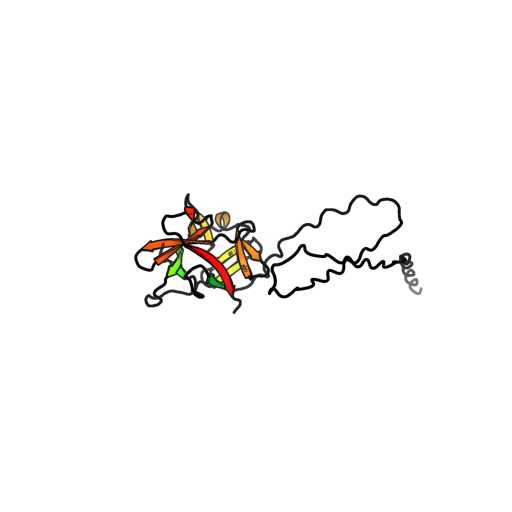32 -4.911 16.020 1.00 91.06 184 CYS A N 1
ATOM 1335 C CA . CYS A 1 184 ? 0.424 -3.984 17.023 1.00 91.06 184 CYS A CA 1
ATOM 1336 C C . CYS A 1 184 ? -0.819 -4.540 17.724 1.00 91.06 184 CYS A C 1
ATOM 1338 O O . CYS A 1 184 ? -1.593 -5.311 17.158 1.00 91.06 184 CYS A O 1
ATOM 1340 N N . GLU A 1 185 ? -1.026 -4.120 18.969 1.00 91.19 185 GLU A N 1
ATOM 1341 C CA . GLU A 1 185 ? -2.247 -4.429 19.705 1.00 91.19 185 GLU A CA 1
ATOM 1342 C C . GLU A 1 185 ? -3.442 -3.696 19.075 1.00 91.19 185 GLU A C 1
ATOM 1344 O O . GLU A 1 185 ? -3.363 -2.504 18.779 1.00 91.19 185 GLU A O 1
ATOM 1349 N N . GLY A 1 186 ? -4.537 -4.420 18.828 1.00 89.06 186 GLY A N 1
ATOM 1350 C CA . GLY A 1 186 ? -5.724 -3.868 18.166 1.00 89.06 186 GLY A CA 1
ATOM 1351 C C . GLY A 1 186 ? -5.563 -3.614 16.661 1.00 89.06 186 GLY A C 1
ATOM 1352 O O . GLY A 1 186 ? -6.400 -2.931 16.075 1.00 89.06 186 GLY A O 1
ATOM 1353 N N . GLY A 1 187 ? -4.507 -4.143 16.034 1.00 90.44 187 GLY A N 1
ATOM 1354 C CA . GLY A 1 187 ? -4.307 -4.052 14.590 1.00 90.44 187 GLY A CA 1
ATOM 1355 C C . GLY A 1 187 ? -5.377 -4.801 13.797 1.00 90.44 187 GLY A C 1
ATOM 1356 O O . GLY A 1 187 ? -5.748 -5.927 14.136 1.00 90.44 187 GLY A O 1
ATOM 1357 N N . VAL A 1 188 ? -5.844 -4.193 12.707 1.00 90.94 188 VAL A N 1
ATOM 1358 C CA . VAL A 1 188 ? -6.799 -4.811 11.775 1.00 90.94 188 VAL A CA 1
ATOM 1359 C C . VAL A 1 188 ? -6.081 -5.132 10.471 1.00 90.94 188 VAL A C 1
ATOM 1361 O O . VAL A 1 188 ? -5.404 -4.275 9.907 1.00 90.94 188 VAL A O 1
ATOM 1364 N N . THR A 1 189 ? -6.219 -6.362 9.976 1.00 92.56 189 THR A N 1
ATOM 1365 C CA . THR A 1 189 ? -5.679 -6.742 8.664 1.00 92.56 189 THR A CA 1
ATOM 1366 C C . THR A 1 189 ? -6.382 -5.972 7.557 1.00 92.56 189 THR A C 1
ATOM 1368 O O . THR A 1 189 ? -7.616 -5.933 7.513 1.00 92.56 189 THR A O 1
ATOM 1371 N N . VAL A 1 190 ? -5.587 -5.405 6.653 1.00 92.75 190 VAL A N 1
ATOM 1372 C CA . VAL A 1 190 ? -6.062 -4.675 5.485 1.00 92.75 190 VAL A CA 1
ATOM 1373 C C . VAL A 1 190 ? -5.383 -5.159 4.214 1.00 92.75 190 VAL A C 1
ATOM 1375 O O . VAL A 1 190 ? -4.176 -5.379 4.164 1.00 92.75 190 VAL A O 1
ATOM 1378 N N . ASP A 1 191 ? -6.174 -5.265 3.160 1.00 92.81 191 ASP A N 1
ATOM 1379 C CA . ASP A 1 191 ? -5.701 -5.370 1.792 1.00 92.81 191 ASP A CA 1
ATOM 1380 C C . ASP A 1 191 ? -5.638 -3.965 1.202 1.00 92.81 191 ASP A C 1
ATOM 1382 O O . ASP A 1 191 ? -6.661 -3.280 1.153 1.00 92.81 191 ASP A O 1
ATOM 1386 N N . LEU A 1 192 ? -4.464 -3.540 0.736 1.00 92.12 192 LEU A N 1
ATOM 1387 C CA . LEU A 1 192 ? -4.346 -2.326 -0.065 1.00 92.12 192 LEU A CA 1
ATOM 1388 C C . LEU A 1 192 ? -4.553 -2.698 -1.526 1.00 92.12 192 LEU A C 1
ATOM 1390 O O . LEU A 1 192 ? -3.765 -3.449 -2.091 1.00 92.12 192 LEU A O 1
ATOM 1394 N N . ILE A 1 193 ? -5.621 -2.195 -2.125 1.00 90.94 193 ILE A N 1
ATOM 1395 C CA . ILE A 1 193 ? -6.016 -2.504 -3.493 1.00 90.94 193 ILE A CA 1
ATOM 1396 C C . ILE A 1 193 ? -5.758 -1.286 -4.363 1.00 90.94 193 ILE A C 1
ATOM 1398 O O . ILE A 1 193 ? -6.178 -0.170 -4.045 1.00 90.94 193 ILE A O 1
ATOM 1402 N N . ARG A 1 194 ? -5.089 -1.525 -5.482 1.00 88.06 194 ARG A N 1
ATOM 1403 C CA . ARG A 1 194 ? -4.912 -0.577 -6.565 1.00 88.06 194 ARG A CA 1
ATOM 1404 C C . ARG A 1 194 ? -6.248 -0.367 -7.284 1.00 88.06 194 ARG A C 1
ATOM 1406 O O . ARG A 1 194 ? -6.847 -1.303 -7.807 1.00 88.06 194 ARG A O 1
ATOM 1413 N N . ARG A 1 195 ? -6.710 0.884 -7.344 1.00 83.38 195 ARG A N 1
ATOM 1414 C CA . ARG A 1 195 ? -7.718 1.328 -8.317 1.00 83.38 195 ARG A CA 1
ATOM 1415 C C . ARG A 1 195 ? -7.064 2.246 -9.333 1.00 83.38 195 ARG A C 1
ATOM 1417 O O . ARG A 1 195 ? -6.574 3.318 -8.980 1.00 83.38 195 ARG A O 1
ATOM 1424 N N . ILE A 1 196 ? -7.082 1.807 -10.584 1.00 75.75 196 ILE A N 1
ATOM 1425 C CA . ILE A 1 196 ? -6.663 2.612 -11.728 1.00 75.75 196 ILE A CA 1
ATOM 1426 C C . ILE A 1 196 ? -7.730 3.691 -11.954 1.00 75.75 196 ILE A C 1
ATOM 1428 O O . ILE A 1 196 ? -8.927 3.392 -11.900 1.00 75.75 196 ILE A O 1
ATOM 1432 N N . LEU A 1 197 ? -7.281 4.936 -12.123 1.00 64.38 197 LEU A N 1
ATOM 1433 C CA . LEU A 1 197 ? -8.116 6.084 -12.486 1.00 64.38 197 LEU A CA 1
ATOM 1434 C C . LEU A 1 197 ? -8.358 6.143 -13.996 1.00 64.38 197 LEU A C 1
ATOM 1436 O O . LEU A 1 197 ? -7.432 5.773 -14.751 1.00 64.38 197 LEU A O 1
#

Nearest PDB structures (foldseek):
  3jut-assembly3_C  TM=5.628E-01  e=2.121E-01  Homo sapiens
  3cri-assembly1_A  TM=5.537E-01  e=2.754E-01  Homo sapiens
  3bad-assembly2_B  TM=5.563E-01  e=4.644E-01  Homo sapiens
  4g1r-assembly2_C  TM=6.223E-01  e=2.346E+00  actinomycete K97-0003

Secondary structure (DSSP, 8-state):
-PPPPPPPPPPPPPPP-PPEEEE---PPPP-PPTTPPP------EEEE---SS-PPPPPP---PPPPP-S-EEEEEEEETTEEEEEPEE-TTSBEEEES-TTS-PPB-EEEE-TT--EEETTT--EEEEETTTTEEEE--HHHH---EEE-TT-BEEETTB--EEEEEEETTEEEEEES-GGGSTT-EEEEEEEEE-

Sequence (197 aa):
AAPPPPPPPPPPPPAIATTTTTNVVTITQPEVPAGSVLTTITTTMVAVTATGAPAPPPPAPTYEPELPNSGIFNLIARGNGLSDVQVFELADGGLGLNYDESNGNKVFVGNIKEDNALVSEPSHKPYGITGDKKALTLVDEAQAVRPWTTNEAEKLLLNNEALGVACPAGENKFTIHWGPPSVCEGGVTVDLIRRIL

Solvent-accessible surface area (backbone atoms only — not comparable to full-atom values): 12132 Å² total; per-residue (Å²): 133,81,80,80,80,82,81,80,80,81,81,81,80,84,85,79,89,83,61,85,51,83,58,85,71,86,84,83,79,81,86,74,72,94,87,68,85,86,79,87,81,84,66,86,55,83,53,76,75,77,95,66,82,86,66,79,80,75,77,75,85,76,84,69,76,67,72,59,77,70,51,71,25,34,40,30,35,34,39,88,95,43,73,80,39,60,29,22,64,41,98,87,40,32,35,25,44,56,85,61,79,86,69,83,73,48,78,33,34,32,28,42,45,97,74,19,25,40,24,34,66,89,74,69,44,23,35,22,70,45,75,97,57,23,34,35,24,62,40,58,66,90,60,8,58,41,60,47,40,49,53,98,81,32,33,47,19,54,80,84,40,70,36,33,19,40,26,71,72,57,90,60,31,23,39,34,21,58,45,62,52,83,67,38,84,84,31,40,55,26,44,41,28,58,42,76,122

Organism: NCBI:txid44093

Mean predicted aligned error: 16.71 Å

Foldseek 3Di:
DDDDDDDDDDDDDDDFDWDKDWDWDFDDDPDDPPDDDDDGDTDTDIDIDGPDDDDDDDPDPPPDQPAPPWAKWFWFKDFDVDDGFFWAQDPQFFIKTFPDPPPDGDGFIWTQDPLRFIAGPPPRFTWAFDDPLRFTGTDDPVRRRFNFGADPQQWTDTVNDQWWKFEDPDVRMTTIGGDHQVSYDPITTITIGTDHD

pLDDT: mean 70.9, std 20.22, range [34.19, 93.81]